Protein AF-A0A9P8P1T5-F1 (afdb_monomer_lite)

Secondary structure (DSSP, 8-state):
---HHHHHHHHHHHHHHHHTTSS-GGGG-S--HHHHHHHHHHHHHHHHHHT-THHHHHHHHHHHHHHHHHHHHHHHHHHHHHHHHHHHHHHHHHHHHHHHHHHHH---------------------------------------------------TT-TT--HHHHT-PPSS-TT-SSPPPHHHHHIIIII-BTTTTBPPHHHHHHH-TT---S-HHHHHHHHHHHHHHHHHHHHHTTS-SS-HHHHHHHHHHHHHHHTT--HHHHHHHHTS-STT---HHHHHHHHHHHHH-

Sequence (294 aa):
MDVGVGNQMEGQLNQVNQLLSTEPLEKFASEDNDTIQSACDLIVSKLTEKISGRNLVDPIIKQIDEAEDAQRDLEALVFRQIEASLCEKIEQLEKEVDSLVETASGVKRSSYSDEPGTKKSNQSSSIDPILSIGDALLPEQREVRVKQVGSGSMHLPGTENLPMHIVNFKLPRGPRSNKSLSVRELYKIWYIGSAENGQPSVRQIISSYPTWKSTETTYYNRLKRVAYLIESVANELSEWNDADPRLEAVALIEKYMQLHNISGVSALSDLCSNQKDAHGFQAVKEKILESRTR

pLDDT: mean 70.93, std 21.76, range [27.55, 96.5]

Organism: NCBI:txid1378263

Structure (mmCIF, N/CA/C/O backbone):
data_AF-A0A9P8P1T5-F1
#
_entry.id   AF-A0A9P8P1T5-F1
#
loop_
_atom_site.group_PDB
_atom_site.id
_atom_site.type_symbol
_atom_site.label_atom_id
_atom_site.label_alt_id
_atom_site.label_comp_id
_atom_site.label_asym_id
_atom_site.label_entity_id
_atom_site.label_seq_id
_atom_site.pdbx_PDB_ins_code
_atom_site.Cartn_x
_atom_site.Cartn_y
_atom_site.Cartn_z
_atom_site.occupancy
_atom_site.B_iso_or_equiv
_atom_site.auth_seq_id
_atom_site.auth_comp_id
_atom_site.auth_asym_id
_atom_site.auth_atom_id
_atom_site.pdbx_PDB_model_num
ATOM 1 N N . MET A 1 1 ? -20.999 18.498 -30.272 1.00 38.00 1 MET A N 1
ATOM 2 C CA . MET A 1 1 ? -22.460 18.277 -30.280 1.00 38.00 1 MET A CA 1
ATOM 3 C C . MET A 1 1 ? -22.899 18.402 -28.838 1.00 38.00 1 MET A C 1
ATOM 5 O O . MET A 1 1 ? -22.705 17.468 -28.081 1.00 38.00 1 MET A O 1
ATOM 9 N N . ASP A 1 2 ? -23.333 19.595 -28.445 1.00 44.16 2 ASP A N 1
ATOM 10 C CA . ASP A 1 2 ? -23.408 20.016 -27.041 1.00 44.16 2 ASP A CA 1
ATOM 11 C C . ASP A 1 2 ? -24.783 20.650 -26.771 1.00 44.16 2 ASP A C 1
ATOM 13 O O . ASP A 1 2 ? -24.922 21.847 -26.548 1.00 44.16 2 ASP A O 1
ATOM 17 N N . VAL A 1 3 ? -25.839 19.853 -26.975 1.00 41.06 3 VAL A N 1
ATOM 18 C CA . VAL A 1 3 ? -27.244 20.326 -26.942 1.00 41.06 3 VAL A CA 1
ATOM 19 C C . VAL A 1 3 ? -28.148 19.407 -26.099 1.00 41.06 3 VAL A C 1
ATOM 21 O O . VAL A 1 3 ? -29.346 19.638 -25.978 1.00 41.06 3 VAL A O 1
ATOM 24 N N . GLY A 1 4 ? -27.599 18.346 -25.495 1.00 41.59 4 GLY A N 1
ATOM 25 C CA . GLY A 1 4 ? -28.396 17.312 -24.820 1.00 41.59 4 GLY A CA 1
ATOM 26 C C . GLY A 1 4 ? -28.753 17.610 -23.361 1.00 41.59 4 GLY A C 1
ATOM 27 O O . GLY A 1 4 ? -29.810 17.194 -22.898 1.00 41.59 4 GLY A O 1
ATOM 28 N N . VAL A 1 5 ? -27.902 18.344 -22.638 1.00 45.97 5 VAL A N 1
ATOM 29 C CA . VAL A 1 5 ? -28.012 18.459 -21.169 1.00 45.97 5 VAL A CA 1
ATOM 30 C C . VAL A 1 5 ? -28.916 19.622 -20.736 1.00 45.97 5 VAL A C 1
ATOM 32 O O . VAL A 1 5 ? -29.658 19.497 -19.764 1.00 45.97 5 VAL A O 1
ATOM 35 N N . GLY A 1 6 ? -28.931 20.728 -21.492 1.00 41.47 6 GLY A N 1
ATOM 36 C CA . GLY A 1 6 ? -29.771 21.898 -21.191 1.00 41.47 6 GLY A CA 1
ATOM 37 C C . GLY A 1 6 ? -31.272 21.602 -21.283 1.00 41.47 6 GLY A C 1
ATOM 38 O O . GLY A 1 6 ? -32.022 21.903 -20.357 1.00 41.47 6 GLY A O 1
ATOM 39 N N . ASN A 1 7 ? -31.693 20.896 -22.338 1.00 48.88 7 ASN A N 1
ATOM 40 C CA . ASN A 1 7 ? -33.106 20.583 -22.583 1.00 48.88 7 ASN A CA 1
ATOM 41 C C . ASN A 1 7 ? -33.709 19.621 -21.542 1.00 48.88 7 ASN A C 1
ATOM 43 O O . ASN A 1 7 ? -34.919 19.628 -21.317 1.00 48.88 7 ASN A O 1
ATOM 47 N N . GLN A 1 8 ? -32.884 18.795 -20.889 1.00 49.34 8 GLN A N 1
ATOM 48 C CA . GLN A 1 8 ? -33.363 17.811 -19.918 1.00 49.34 8 GLN A CA 1
ATOM 49 C C . GLN A 1 8 ? -33.625 18.436 -18.537 1.00 49.34 8 GLN A C 1
ATOM 51 O O . GLN A 1 8 ? -34.608 18.077 -17.888 1.00 49.34 8 GLN A O 1
ATOM 56 N N . MET A 1 9 ? -32.822 19.423 -18.118 1.00 49.81 9 MET A N 1
ATOM 57 C CA . MET A 1 9 ? -33.086 20.193 -16.893 1.00 49.81 9 MET A CA 1
ATOM 58 C C . MET A 1 9 ? -34.264 21.164 -17.054 1.00 49.81 9 MET A C 1
ATOM 60 O O . MET A 1 9 ? -35.064 21.314 -16.131 1.00 49.81 9 MET A O 1
ATOM 64 N N . GLU A 1 10 ? -34.428 21.774 -18.230 1.00 51.16 10 GLU A N 1
ATOM 65 C CA . GLU A 1 10 ? -35.540 22.695 -18.510 1.00 51.16 10 GLU A CA 1
ATOM 66 C C . GLU A 1 10 ? -36.898 21.965 -18.554 1.00 51.16 10 GLU A C 1
ATOM 68 O O . GLU A 1 10 ? -37.907 22.462 -18.047 1.00 51.16 10 GLU A O 1
ATOM 73 N N . GLY A 1 11 ? -36.914 20.726 -19.063 1.00 55.75 11 GLY A N 1
ATOM 74 C CA . GLY A 1 11 ? -38.083 19.843 -19.010 1.00 55.75 11 GLY A CA 1
ATOM 75 C C . GLY A 1 11 ? -38.474 19.429 -17.585 1.00 55.75 11 GLY A C 1
ATOM 76 O O . GLY A 1 11 ? -39.662 19.364 -17.268 1.00 55.75 11 GLY A O 1
ATOM 77 N N . GLN A 1 12 ? -37.493 19.208 -16.703 1.00 52.47 12 GLN A N 1
ATOM 78 C CA . GLN A 1 12 ? -37.741 18.872 -15.296 1.00 52.47 12 GLN A CA 1
ATOM 79 C C . GLN A 1 12 ? -38.243 20.080 -14.488 1.00 52.47 12 GLN A C 1
ATOM 81 O O . GLN A 1 12 ? -39.171 19.932 -13.693 1.00 52.47 12 GLN A O 1
ATOM 86 N N . LEU A 1 13 ? -37.720 21.284 -14.744 1.00 52.84 13 LEU A N 1
ATOM 87 C CA . LEU A 1 13 ? -38.208 22.531 -14.137 1.00 52.84 13 LEU A CA 1
ATOM 88 C C . LEU A 1 13 ? -39.652 22.859 -14.550 1.00 52.84 13 LEU A C 1
ATOM 90 O O . LEU A 1 13 ? -40.466 23.241 -13.707 1.00 52.84 13 LEU A O 1
ATOM 94 N N . ASN A 1 14 ? -40.011 22.633 -15.817 1.00 53.50 14 ASN A N 1
ATOM 95 C CA . ASN A 1 14 ? -41.385 22.832 -16.289 1.00 53.50 14 ASN A CA 1
ATOM 96 C C . ASN A 1 14 ? -42.372 21.786 -15.742 1.00 53.50 14 ASN A C 1
ATOM 98 O O . ASN A 1 14 ? -43.523 22.126 -15.464 1.00 53.50 14 ASN A O 1
ATOM 102 N N . GLN A 1 15 ? -41.933 20.545 -15.503 1.00 52.66 15 GLN A N 1
ATOM 103 C CA . GLN A 1 15 ? -42.748 19.534 -14.813 1.00 52.66 15 GLN A CA 1
ATOM 104 C C . GLN A 1 15 ? -42.999 19.883 -13.340 1.00 52.66 15 GLN A C 1
ATOM 106 O O . GLN A 1 15 ? -44.092 19.635 -12.831 1.00 52.66 15 GLN A O 1
ATOM 111 N N . VAL A 1 16 ? -42.022 20.488 -12.657 1.00 51.25 16 VAL A N 1
ATOM 112 C CA . VAL A 1 16 ? -42.177 20.960 -11.271 1.00 51.25 16 VAL A CA 1
ATOM 113 C C . VAL A 1 16 ? -43.156 22.137 -11.195 1.00 51.25 16 VAL A C 1
ATOM 115 O O . VAL A 1 16 ? -44.036 22.133 -10.335 1.00 51.25 16 VAL A O 1
ATOM 118 N N . ASN A 1 17 ? -43.092 23.085 -12.136 1.00 49.00 17 ASN A N 1
ATOM 119 C CA . ASN A 1 17 ? -44.032 24.211 -12.195 1.00 49.00 17 ASN A CA 1
ATOM 120 C C . ASN A 1 17 ? -45.466 23.793 -12.568 1.00 49.00 17 ASN A C 1
ATOM 122 O O . ASN A 1 17 ? -46.417 24.357 -12.031 1.00 49.00 17 ASN A O 1
ATOM 126 N N . GLN A 1 18 ? -45.652 22.782 -13.426 1.00 54.28 18 GLN A N 1
ATOM 127 C CA . GLN A 1 18 ? -46.991 22.245 -13.713 1.00 54.28 18 GLN A CA 1
ATOM 128 C C . GLN A 1 18 ? -47.598 21.489 -12.521 1.00 54.28 18 GLN A C 1
ATOM 130 O O . GLN A 1 18 ? -48.802 21.580 -12.299 1.00 54.28 18 GLN A O 1
ATOM 135 N N . LEU A 1 19 ? -46.783 20.791 -11.721 1.00 46.41 19 LEU A N 1
ATOM 136 C CA . LEU A 1 19 ? -47.249 20.039 -10.546 1.00 46.41 19 LEU A CA 1
ATOM 137 C C . LEU A 1 19 ? -47.567 20.922 -9.332 1.00 46.41 19 LEU A C 1
ATOM 139 O O . LEU A 1 19 ? -48.369 20.523 -8.493 1.00 46.41 19 LEU A O 1
ATOM 143 N N . LEU A 1 20 ? -46.982 22.120 -9.246 1.00 51.66 20 LEU A N 1
ATOM 144 C CA . LEU A 1 20 ? -47.357 23.137 -8.254 1.00 51.66 20 LEU A CA 1
ATOM 145 C C . LEU A 1 20 ? -48.672 23.857 -8.600 1.00 51.66 20 LEU A C 1
ATOM 147 O O . LEU A 1 20 ? -49.200 24.593 -7.772 1.00 51.66 20 LEU A O 1
ATOM 151 N N . SER A 1 21 ? -49.206 23.645 -9.807 1.00 52.47 21 SER A N 1
ATOM 152 C CA . SER A 1 21 ? -50.376 24.361 -10.324 1.00 52.47 21 SER A CA 1
ATOM 153 C C . SER A 1 21 ? -51.664 23.527 -10.336 1.00 52.47 21 SER A C 1
ATOM 155 O O . SER A 1 21 ? -52.678 23.993 -10.858 1.00 52.47 21 SER A O 1
ATOM 157 N N . THR A 1 22 ? -51.669 22.313 -9.776 1.00 52.66 22 THR A N 1
ATOM 158 C CA . THR A 1 22 ? -52.858 21.444 -9.787 1.00 52.66 22 THR A CA 1
ATOM 159 C C . THR A 1 22 ? -53.200 20.900 -8.405 1.00 52.66 22 THR A C 1
ATOM 161 O O . THR A 1 22 ? -53.009 19.720 -8.139 1.00 52.66 22 THR A O 1
ATOM 164 N N . GLU A 1 23 ? -53.696 21.772 -7.531 1.00 50.41 23 GLU A N 1
ATOM 165 C CA . GLU A 1 23 ? -54.866 21.551 -6.665 1.00 50.41 23 GLU A CA 1
ATOM 166 C C . GLU A 1 23 ? -55.150 22.858 -5.901 1.00 50.41 23 GLU A C 1
ATOM 168 O O . GLU A 1 23 ? -54.210 23.554 -5.512 1.00 50.41 23 GLU A O 1
ATOM 173 N N . PRO A 1 24 ? -56.420 23.265 -5.728 1.00 47.12 24 PRO A N 1
ATOM 174 C CA . PRO A 1 24 ? -56.723 24.565 -5.153 1.00 47.12 24 PRO A CA 1
ATOM 175 C C . PRO A 1 24 ? -56.347 24.562 -3.668 1.00 47.12 24 PRO A C 1
ATOM 177 O O . PRO A 1 24 ? -56.973 23.885 -2.851 1.00 47.12 24 PRO A O 1
ATOM 180 N N . LEU A 1 25 ? -55.351 25.382 -3.320 1.00 47.16 25 LEU A N 1
ATOM 181 C CA . LEU A 1 25 ? -54.944 25.740 -1.952 1.00 47.16 25 LEU A CA 1
ATOM 182 C C . LEU A 1 25 ? -56.097 26.300 -1.086 1.00 47.16 25 LEU A C 1
ATOM 184 O O . LEU A 1 25 ? -55.919 26.531 0.105 1.00 47.16 25 LEU A O 1
ATOM 188 N N . GLU A 1 26 ? -57.296 26.468 -1.646 1.00 48.97 26 GLU A N 1
ATOM 189 C CA . GLU A 1 26 ? -58.505 26.930 -0.959 1.00 48.97 26 GLU A CA 1
ATOM 190 C C . GLU A 1 26 ? -59.099 25.910 0.029 1.00 48.97 26 GLU A C 1
ATOM 192 O O . GLU A 1 26 ? -59.903 26.288 0.878 1.00 48.97 26 GLU A O 1
ATOM 197 N N . LYS A 1 27 ? -58.702 24.627 -0.009 1.00 48.62 27 LYS A N 1
ATOM 198 C CA . LYS A 1 27 ? -59.193 23.621 0.959 1.00 48.62 27 LYS A CA 1
ATOM 199 C C . LYS A 1 27 ? -58.518 23.657 2.335 1.00 48.62 27 LYS A C 1
ATOM 201 O O . LYS A 1 27 ? -58.996 22.976 3.236 1.00 48.62 27 LYS A O 1
ATOM 206 N N . PHE A 1 28 ? -57.463 24.450 2.514 1.00 50.03 28 PHE A N 1
ATOM 207 C CA . PHE A 1 28 ? -56.749 24.578 3.793 1.00 50.03 28 PHE A CA 1
ATOM 208 C C . PHE A 1 28 ? -57.059 25.889 4.532 1.00 50.03 28 PHE A C 1
ATOM 210 O O . PHE A 1 28 ? -56.347 26.261 5.459 1.00 50.03 28 PHE A O 1
ATOM 217 N N . ALA A 1 29 ? -58.144 26.578 4.163 1.00 46.75 29 ALA A N 1
ATOM 218 C CA . ALA A 1 29 ? -58.642 27.776 4.844 1.00 46.75 29 ALA A CA 1
ATOM 219 C C . ALA A 1 29 ? -59.356 27.465 6.183 1.00 46.75 29 ALA A C 1
ATOM 221 O O . ALA A 1 29 ? -60.402 28.038 6.483 1.00 46.75 29 ALA A O 1
ATOM 222 N N . SER A 1 30 ? -58.813 26.549 6.986 1.00 54.09 30 SER A N 1
ATOM 223 C CA . SER A 1 30 ? -59.163 26.412 8.402 1.00 54.09 30 SER A CA 1
ATOM 224 C C . SER A 1 30 ? -57.937 26.743 9.242 1.00 54.09 30 SER A C 1
ATOM 226 O O . SER A 1 30 ? -56.879 26.152 9.042 1.00 54.09 30 SER A O 1
ATOM 228 N N . GLU A 1 31 ? -58.096 27.668 10.189 1.00 55.91 31 GLU A N 1
ATOM 229 C CA . GLU A 1 31 ? -57.064 28.204 11.094 1.00 55.91 31 GLU A CA 1
ATOM 230 C C . GLU A 1 31 ? -56.513 27.183 12.114 1.00 55.91 31 GLU A C 1
ATOM 232 O O . GLU A 1 31 ? -55.973 27.573 13.146 1.00 55.91 31 GLU A O 1
ATOM 237 N N . ASP A 1 32 ? -56.628 25.878 11.858 1.00 59.53 32 ASP A N 1
ATOM 238 C CA . ASP A 1 32 ? -56.020 24.862 12.712 1.00 59.53 32 ASP A CA 1
ATOM 239 C C . ASP A 1 32 ? -54.592 24.583 12.246 1.00 59.53 32 ASP A C 1
ATOM 241 O O . ASP A 1 32 ? -54.345 24.023 11.170 1.00 59.53 32 ASP A O 1
ATOM 245 N N . ASN A 1 33 ? -53.653 24.988 13.100 1.00 59.38 33 ASN A N 1
ATOM 246 C CA . ASN A 1 33 ? -52.205 24.911 12.908 1.00 59.38 33 ASN A CA 1
ATOM 247 C C . ASN A 1 33 ? -51.735 23.485 12.549 1.00 59.38 33 ASN A C 1
ATOM 249 O O . ASN A 1 33 ? -50.808 23.311 11.760 1.00 59.38 33 ASN A O 1
ATOM 253 N N . ASP A 1 34 ? -52.439 22.463 13.043 1.00 63.84 34 ASP A N 1
ATOM 254 C CA . ASP A 1 34 ? -52.145 21.049 12.785 1.00 63.84 34 ASP A CA 1
ATOM 255 C C . ASP A 1 34 ? -52.400 20.643 11.322 1.00 63.84 34 ASP A C 1
ATOM 257 O O . ASP A 1 34 ? -51.669 19.830 10.752 1.00 63.84 34 ASP A O 1
ATOM 261 N N . THR A 1 35 ? -53.394 21.250 10.669 1.00 65.00 35 THR A N 1
ATOM 262 C CA . THR A 1 35 ? -53.712 21.000 9.251 1.00 65.00 35 THR A CA 1
ATOM 263 C C . THR A 1 35 ? -52.655 21.596 8.326 1.00 65.00 35 THR A C 1
ATOM 265 O O . THR A 1 35 ? -52.278 20.984 7.326 1.00 65.00 35 THR A O 1
ATOM 268 N N . ILE A 1 36 ? -52.144 22.778 8.684 1.00 63.88 36 ILE A N 1
ATOM 269 C CA . ILE A 1 36 ? -51.071 23.462 7.954 1.00 63.88 36 ILE A CA 1
ATOM 270 C C . ILE A 1 36 ? -49.756 22.699 8.135 1.00 63.88 36 ILE A C 1
ATOM 272 O O . ILE A 1 36 ? -49.043 22.463 7.159 1.00 63.88 36 ILE A O 1
ATOM 276 N N . GLN A 1 37 ? -49.468 22.241 9.355 1.00 70.50 37 GLN A N 1
ATOM 277 C CA . GLN A 1 37 ? -48.288 21.430 9.644 1.00 70.50 37 GLN A CA 1
ATOM 278 C C . GLN A 1 37 ? -48.312 20.109 8.860 1.00 70.50 37 GLN A C 1
ATOM 280 O O . GLN A 1 37 ? -47.327 19.760 8.214 1.00 70.50 37 GLN A O 1
ATOM 285 N N . SER A 1 38 ? -49.461 19.427 8.813 1.00 72.81 38 SER A N 1
ATOM 286 C CA . SER A 1 38 ? -49.626 18.186 8.047 1.00 72.81 38 SER A CA 1
ATOM 287 C C . SER A 1 38 ? -49.452 18.389 6.534 1.00 72.81 38 SER A C 1
ATOM 289 O O . SER A 1 38 ? -48.828 17.562 5.863 1.00 72.81 38 SER A O 1
ATOM 291 N N . ALA A 1 39 ? -49.938 19.509 5.988 1.00 66.12 39 ALA A N 1
ATOM 292 C CA . ALA A 1 39 ? -49.729 19.861 4.584 1.00 66.12 39 ALA A CA 1
ATOM 293 C C . ALA A 1 39 ? -48.248 20.153 4.278 1.00 66.12 39 ALA A C 1
ATOM 295 O O . ALA A 1 39 ? -47.720 19.677 3.269 1.00 66.12 39 ALA A O 1
ATOM 296 N N . CYS A 1 40 ? -47.555 20.870 5.167 1.00 67.88 40 CYS A N 1
ATOM 297 C CA . CYS A 1 40 ? -46.118 21.120 5.064 1.00 67.88 40 CYS A CA 1
ATOM 298 C C . CYS A 1 40 ? -45.305 19.817 5.118 1.00 67.88 40 CYS A C 1
ATOM 300 O O . CYS A 1 40 ? -44.438 19.607 4.269 1.00 67.88 40 CYS A O 1
ATOM 302 N N . ASP A 1 41 ? -45.624 18.911 6.043 1.00 74.12 41 ASP A N 1
ATOM 303 C CA . ASP A 1 41 ? -44.935 17.625 6.185 1.00 74.12 41 ASP A CA 1
ATOM 304 C C . ASP A 1 41 ? -45.134 16.732 4.949 1.00 74.12 41 ASP A C 1
ATOM 306 O O . ASP A 1 41 ? -44.196 16.075 4.488 1.00 74.12 41 ASP A O 1
ATOM 310 N N . LEU A 1 42 ? -46.325 16.758 4.341 1.00 76.06 42 LEU A N 1
ATOM 311 C CA . LEU A 1 42 ? -46.612 16.033 3.102 1.00 76.06 42 LEU A CA 1
ATOM 312 C C . LEU A 1 42 ? -45.833 16.599 1.901 1.00 76.06 42 LEU A C 1
ATOM 314 O O . LEU A 1 42 ? -45.324 15.834 1.076 1.00 76.06 42 LEU A O 1
ATOM 318 N N . ILE A 1 43 ? -45.711 17.927 1.806 1.00 70.12 43 ILE A N 1
ATOM 319 C CA . ILE A 1 43 ? -44.923 18.600 0.762 1.00 70.12 43 ILE A CA 1
ATOM 320 C C . ILE A 1 43 ? -43.434 18.272 0.924 1.00 70.12 43 ILE A C 1
ATOM 322 O O . ILE A 1 43 ? -42.784 17.892 -0.052 1.00 70.12 43 ILE A O 1
ATOM 326 N N . VAL A 1 44 ? -42.903 18.347 2.148 1.00 72.19 44 VAL A N 1
ATOM 327 C CA . VAL A 1 44 ? -41.509 17.990 2.454 1.00 72.19 44 VAL A CA 1
ATOM 328 C C . VAL A 1 44 ? -41.252 16.514 2.159 1.00 72.19 44 VAL A C 1
ATOM 330 O O . VAL A 1 44 ? -40.249 16.191 1.522 1.00 72.19 44 VAL A O 1
ATOM 333 N N . SER A 1 45 ? -42.168 15.616 2.528 1.00 71.44 45 SER A N 1
ATOM 334 C CA . SER A 1 45 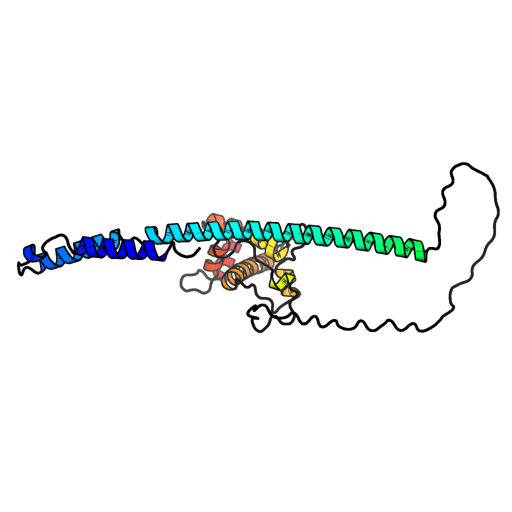? -42.051 14.180 2.252 1.00 71.44 45 SER A CA 1
ATOM 335 C C . SER A 1 45 ? -41.997 13.891 0.747 1.00 71.44 45 SER A C 1
ATOM 337 O O . SER A 1 45 ? -41.061 13.238 0.287 1.00 71.44 45 SER A O 1
ATOM 339 N N . LYS A 1 46 ? -42.906 14.474 -0.049 1.00 65.12 46 LYS A N 1
ATOM 340 C CA . LYS A 1 46 ? -42.911 14.312 -1.515 1.00 65.12 46 LYS A CA 1
ATOM 341 C C . LYS A 1 46 ? -41.699 14.941 -2.207 1.00 65.12 46 LYS A C 1
ATOM 343 O O . LYS A 1 46 ? -41.223 14.401 -3.208 1.00 65.12 46 LYS A O 1
ATOM 348 N N . LEU A 1 47 ? -41.189 16.064 -1.698 1.00 58.28 47 LEU A N 1
ATOM 349 C CA . LEU A 1 47 ? -39.943 16.670 -2.184 1.00 58.28 47 LEU A CA 1
ATOM 350 C C . LEU A 1 47 ? -38.734 15.788 -1.860 1.00 58.28 47 LEU A C 1
ATOM 352 O O . LEU A 1 47 ? -37.888 15.576 -2.723 1.00 58.28 47 LEU A O 1
ATOM 356 N N . THR A 1 48 ? -38.679 15.214 -0.660 1.00 61.31 48 THR A N 1
ATOM 357 C CA . THR A 1 48 ? -37.575 14.339 -0.229 1.00 61.31 48 THR A CA 1
ATOM 358 C C . THR A 1 48 ? -37.586 13.001 -0.978 1.00 61.31 48 THR A C 1
ATOM 360 O O . THR A 1 48 ? -36.532 12.470 -1.316 1.00 61.31 48 THR A O 1
ATOM 363 N N . GLU A 1 49 ? -38.768 12.477 -1.310 1.00 61.03 49 GLU A N 1
ATOM 364 C CA . GLU A 1 49 ? -38.933 11.233 -2.069 1.00 61.03 49 GLU A CA 1
ATOM 365 C C . GLU A 1 49 ? -38.525 11.392 -3.548 1.00 61.03 49 GLU A C 1
ATOM 367 O O . GLU A 1 49 ? -37.874 10.514 -4.119 1.00 61.03 49 GLU A O 1
ATOM 372 N N . LYS A 1 50 ? -38.830 12.545 -4.165 1.00 56.78 50 LYS A N 1
ATOM 373 C CA . LYS A 1 50 ? -38.412 12.861 -5.544 1.00 56.78 50 LYS A CA 1
ATOM 374 C C . LYS A 1 50 ? -36.954 13.313 -5.653 1.00 56.78 50 LYS A C 1
ATOM 376 O O . LYS A 1 50 ? -36.306 12.998 -6.648 1.00 56.78 50 LYS A O 1
ATOM 381 N N . ILE A 1 51 ? -36.420 13.990 -4.636 1.00 53.25 51 ILE A N 1
ATOM 382 C CA . ILE A 1 51 ? -35.005 14.388 -4.526 1.00 53.25 51 ILE A CA 1
ATOM 383 C C . ILE A 1 51 ? -34.247 13.317 -3.721 1.00 53.25 51 ILE A C 1
ATOM 385 O O . ILE A 1 51 ? -33.428 13.599 -2.849 1.00 53.25 51 ILE A O 1
ATOM 389 N N . SER A 1 52 ? -34.501 12.038 -4.003 1.00 52.12 52 SER A N 1
ATOM 390 C CA . SER A 1 52 ? -33.582 10.995 -3.563 1.00 52.12 52 SER A CA 1
ATOM 391 C C . SER A 1 52 ? -32.318 11.138 -4.404 1.00 52.12 52 SER A C 1
ATOM 393 O O . SER A 1 52 ? -32.313 10.792 -5.586 1.00 52.12 52 SER A O 1
ATOM 395 N N . GLY A 1 53 ? -31.250 11.682 -3.811 1.00 53.88 53 GLY A N 1
ATOM 396 C CA . GLY A 1 53 ? -29.976 11.962 -4.490 1.00 53.88 53 GLY A CA 1
ATOM 397 C C . GLY A 1 53 ? -29.398 10.775 -5.275 1.00 53.88 53 GLY A C 1
ATOM 398 O O . GLY A 1 53 ? -28.618 10.984 -6.196 1.00 53.88 53 GLY A O 1
ATOM 399 N N . ARG A 1 54 ? -29.845 9.543 -4.995 1.00 54.91 54 ARG A N 1
ATOM 400 C CA . ARG A 1 54 ? -29.529 8.340 -5.783 1.00 54.91 54 ARG A CA 1
ATOM 401 C C . ARG A 1 54 ? -29.937 8.450 -7.259 1.00 54.91 54 ARG A C 1
ATOM 403 O O . ARG A 1 54 ? -29.136 8.111 -8.119 1.00 54.91 54 ARG A O 1
ATOM 410 N N . ASN A 1 55 ? -31.103 9.020 -7.573 1.00 59.94 55 ASN A N 1
ATOM 411 C CA . ASN A 1 55 ? -31.609 9.076 -8.955 1.00 59.94 55 ASN A CA 1
ATOM 412 C C . ASN A 1 55 ? -30.815 10.026 -9.874 1.00 59.94 55 ASN A C 1
ATOM 414 O O . ASN A 1 55 ? -30.884 9.892 -11.094 1.00 59.94 55 ASN A O 1
ATOM 418 N N . LEU A 1 56 ? -30.072 10.982 -9.306 1.00 63.25 56 LEU A N 1
ATOM 419 C CA . LEU A 1 56 ? -29.213 11.910 -10.055 1.00 63.25 56 LEU A CA 1
ATOM 420 C C . LEU A 1 56 ? -27.740 11.485 -10.043 1.00 63.25 56 LEU A C 1
ATOM 422 O O . LEU A 1 56 ? -27.006 11.804 -10.973 1.00 63.25 56 LEU A O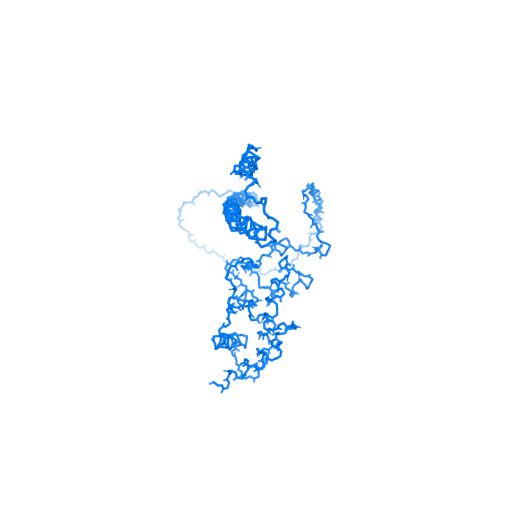 1
ATOM 426 N N . VAL A 1 57 ? -27.308 10.759 -9.011 1.00 69.75 57 VAL A N 1
ATOM 427 C CA . VAL A 1 57 ? -25.917 10.323 -8.850 1.00 69.75 57 VAL A CA 1
ATOM 428 C C . VAL A 1 57 ? -25.613 9.080 -9.690 1.00 69.75 57 VAL A C 1
ATOM 430 O O . VAL A 1 57 ? -24.552 9.030 -10.307 1.00 69.75 57 VAL A O 1
ATOM 433 N N . ASP A 1 58 ? -26.537 8.122 -9.798 1.00 75.88 58 ASP A N 1
ATOM 434 C CA . ASP A 1 58 ? -26.303 6.875 -10.545 1.00 75.88 58 ASP A CA 1
ATOM 435 C C . ASP A 1 58 ? -26.013 7.094 -12.051 1.00 75.88 58 ASP A C 1
ATOM 437 O O . ASP A 1 58 ? -25.076 6.482 -12.572 1.00 75.88 58 ASP A O 1
ATOM 441 N N . PRO A 1 59 ? -26.715 7.995 -12.774 1.00 79.38 59 PRO A N 1
ATOM 442 C CA . PRO A 1 59 ? -26.381 8.311 -14.165 1.00 79.38 59 PRO A CA 1
ATOM 443 C C . PRO A 1 59 ? -25.010 8.979 -14.320 1.00 79.38 59 PRO A C 1
ATOM 445 O O . PRO A 1 59 ? -24.316 8.729 -15.302 1.00 79.38 59 PRO A O 1
ATOM 448 N N . ILE A 1 60 ? -24.612 9.811 -13.351 1.00 73.06 60 ILE A N 1
ATOM 449 C CA . ILE A 1 60 ? -23.310 10.490 -13.354 1.00 73.06 60 ILE A CA 1
ATOM 450 C C . ILE A 1 60 ? -22.190 9.477 -13.104 1.00 73.06 60 ILE A C 1
ATOM 452 O O . ILE A 1 60 ? -21.184 9.507 -13.805 1.00 73.06 60 ILE A O 1
ATOM 456 N N . ILE A 1 61 ? -22.375 8.549 -12.159 1.00 76.62 61 ILE A N 1
ATOM 457 C CA . ILE A 1 61 ? -21.424 7.455 -11.910 1.00 76.62 61 ILE A CA 1
ATOM 458 C C . ILE A 1 61 ? -21.235 6.626 -13.179 1.00 76.62 61 ILE A C 1
ATOM 460 O O . ILE A 1 61 ? -20.104 6.391 -13.589 1.00 76.62 61 ILE A O 1
ATOM 464 N N . LYS A 1 62 ? -22.329 6.274 -13.860 1.00 84.00 62 LYS A N 1
ATOM 465 C CA . LYS A 1 62 ? -22.256 5.518 -15.112 1.00 84.00 62 LYS A CA 1
ATOM 466 C C . LYS A 1 62 ? -21.469 6.254 -16.206 1.00 84.00 62 LYS A C 1
ATOM 468 O O . LYS A 1 62 ? -20.667 5.637 -16.894 1.00 84.00 62 LYS A O 1
ATOM 473 N N . GLN A 1 63 ? -21.665 7.565 -16.355 1.00 83.06 63 GLN A N 1
ATOM 474 C CA . GLN A 1 63 ? -20.903 8.365 -17.324 1.00 83.06 63 GLN A CA 1
ATOM 475 C C . GLN A 1 63 ? -19.415 8.461 -16.968 1.00 83.06 63 GLN A C 1
ATOM 477 O O . GLN A 1 63 ? -18.574 8.518 -17.864 1.00 83.06 63 GLN A O 1
ATOM 482 N N . ILE A 1 64 ? -19.082 8.477 -15.675 1.00 81.50 64 ILE A N 1
ATOM 483 C CA . ILE A 1 64 ? -17.692 8.439 -15.211 1.00 81.50 64 ILE A CA 1
ATOM 484 C C . ILE A 1 64 ? -17.059 7.093 -15.570 1.00 81.50 64 ILE A C 1
ATOM 486 O O . ILE A 1 64 ? -15.974 7.089 -16.146 1.00 81.50 64 ILE A O 1
ATOM 490 N N . ASP A 1 65 ? -17.744 5.978 -15.309 1.00 87.50 65 ASP A N 1
ATOM 491 C CA . ASP A 1 65 ? -17.244 4.639 -15.645 1.00 87.50 65 ASP A CA 1
ATOM 492 C C . ASP A 1 65 ? -16.991 4.498 -17.160 1.00 87.50 65 ASP A C 1
ATOM 494 O O . ASP A 1 65 ? -15.924 4.048 -17.577 1.00 87.50 65 ASP A O 1
ATOM 498 N N . GLU A 1 66 ? -17.927 4.967 -17.996 1.00 88.31 66 GLU A N 1
ATOM 499 C CA . GLU A 1 66 ? -17.789 4.962 -19.461 1.00 88.31 66 GLU A CA 1
ATOM 500 C C . GLU A 1 66 ? -16.607 5.824 -19.943 1.00 88.31 66 GLU A C 1
ATOM 502 O O . GLU A 1 66 ? -15.870 5.430 -20.852 1.00 88.31 66 GLU A O 1
ATOM 507 N N . ALA A 1 67 ? -16.388 6.990 -19.327 1.00 83.44 67 ALA A N 1
ATOM 508 C CA . ALA A 1 67 ? -15.259 7.857 -19.654 1.00 83.44 67 ALA A CA 1
ATOM 509 C C . ALA A 1 67 ? -13.913 7.250 -19.222 1.00 83.44 67 ALA A C 1
ATOM 511 O O . ALA A 1 67 ? -12.921 7.373 -19.944 1.00 83.44 67 ALA A O 1
ATOM 512 N N . GLU A 1 68 ? -13.868 6.575 -18.072 1.00 86.94 68 GLU A N 1
ATOM 513 C CA . GLU A 1 68 ? -12.668 5.891 -17.585 1.00 86.94 68 GLU A CA 1
ATOM 514 C C . GLU A 1 68 ? -12.303 4.675 -18.447 1.00 86.94 68 GLU A C 1
ATOM 516 O O . GLU A 1 68 ? -11.118 4.434 -18.699 1.00 86.94 68 GLU A O 1
ATOM 521 N N . ASP A 1 69 ? -13.297 3.920 -18.921 1.00 89.12 69 ASP A N 1
ATOM 522 C CA . ASP A 1 69 ? -13.082 2.816 -19.859 1.00 89.12 69 ASP A CA 1
ATOM 523 C C . ASP A 1 69 ? -12.555 3.338 -21.208 1.00 89.12 69 ASP A C 1
ATOM 525 O O . ASP A 1 69 ? -11.530 2.856 -21.695 1.00 89.12 69 ASP A O 1
ATOM 529 N N . ALA A 1 70 ? -13.156 4.399 -21.758 1.00 87.19 70 ALA A N 1
ATOM 530 C CA . ALA A 1 70 ? -12.677 5.027 -22.992 1.00 87.19 70 ALA A CA 1
ATOM 531 C C . ALA A 1 70 ? -11.251 5.592 -22.856 1.00 87.19 70 ALA A C 1
ATOM 533 O O . ALA A 1 70 ? -10.447 5.509 -23.790 1.00 87.19 70 ALA A O 1
ATOM 534 N N . GLN A 1 71 ? -10.907 6.142 -21.687 1.00 87.44 71 GLN A N 1
ATOM 535 C CA . GLN A 1 71 ? -9.549 6.597 -21.407 1.00 87.44 71 GLN A CA 1
ATOM 536 C C . GLN A 1 71 ? -8.558 5.425 -21.390 1.00 87.44 71 GLN A C 1
ATOM 538 O O . GLN A 1 71 ? -7.479 5.543 -21.971 1.00 87.44 71 GLN A O 1
ATOM 543 N N . ARG A 1 72 ? -8.912 4.290 -20.772 1.00 89.88 72 ARG A N 1
ATOM 544 C CA . ARG A 1 72 ? -8.060 3.088 -20.766 1.00 89.88 72 ARG A CA 1
ATOM 545 C C . ARG A 1 72 ? -7.820 2.546 -22.174 1.00 89.88 72 ARG A C 1
ATOM 547 O O . ARG A 1 72 ? -6.686 2.189 -22.497 1.00 89.88 72 ARG A O 1
ATOM 554 N N . ASP A 1 73 ? -8.845 2.540 -23.020 1.00 90.00 73 ASP A N 1
ATOM 555 C CA . ASP A 1 73 ? -8.715 2.115 -24.416 1.00 90.00 73 ASP A CA 1
ATOM 556 C C . ASP A 1 73 ? -7.797 3.048 -25.218 1.00 90.00 73 ASP A C 1
ATOM 558 O O . ASP A 1 73 ? -6.946 2.586 -25.985 1.00 90.00 73 ASP A O 1
ATOM 562 N N . LEU A 1 74 ? -7.913 4.363 -25.001 1.00 90.56 74 LEU A N 1
ATOM 563 C CA . LEU A 1 74 ? -7.042 5.348 -25.639 1.00 90.56 74 LEU A CA 1
ATOM 564 C C . LEU A 1 74 ? -5.589 5.208 -25.173 1.00 90.56 74 LEU A C 1
ATOM 566 O O . LEU A 1 74 ? -4.678 5.230 -26.000 1.00 90.56 74 LEU A O 1
ATOM 570 N N . GLU A 1 75 ? -5.362 5.029 -23.870 1.00 86.94 75 GLU A N 1
ATOM 571 C CA . GLU A 1 75 ? -4.029 4.785 -23.313 1.00 86.94 75 GLU A CA 1
ATOM 572 C C . GLU A 1 75 ? -3.404 3.531 -23.942 1.00 86.94 75 GLU A C 1
ATOM 574 O O . GLU A 1 75 ? -2.274 3.586 -24.427 1.00 86.94 75 GLU A O 1
ATOM 579 N N . ALA A 1 76 ? -4.151 2.424 -24.028 1.00 90.00 76 ALA A N 1
ATOM 580 C CA . ALA A 1 76 ? -3.676 1.192 -24.654 1.00 90.00 76 ALA A CA 1
ATOM 581 C C . ALA A 1 76 ? -3.320 1.379 -26.140 1.00 90.00 76 ALA A C 1
ATOM 583 O O . ALA A 1 76 ? -2.324 0.823 -26.611 1.00 90.00 76 ALA A O 1
ATOM 584 N N . LEU A 1 77 ? -4.104 2.166 -26.881 1.00 92.88 77 LEU A N 1
ATOM 585 C CA . LEU A 1 77 ? -3.833 2.471 -28.286 1.00 92.88 77 LEU A CA 1
ATOM 586 C C . LEU A 1 77 ? -2.555 3.301 -28.441 1.00 92.88 77 LEU A C 1
ATOM 588 O O . LEU A 1 77 ? -1.699 2.964 -29.261 1.00 92.88 77 LEU A O 1
ATOM 592 N N . VAL A 1 78 ? -2.394 4.342 -27.621 1.00 91.50 78 VAL A N 1
ATOM 593 C CA . VAL A 1 78 ? -1.198 5.193 -27.623 1.00 91.50 78 VAL A CA 1
ATOM 594 C C . VAL A 1 78 ? 0.046 4.380 -27.272 1.00 91.50 78 VAL A C 1
ATOM 596 O O . VAL A 1 78 ? 1.059 4.507 -27.960 1.00 91.50 78 VAL A O 1
ATOM 599 N N . PHE A 1 79 ? -0.025 3.500 -26.268 1.00 93.31 79 PHE A N 1
ATOM 600 C CA . PHE A 1 79 ? 1.097 2.629 -25.916 1.00 93.31 79 PHE A CA 1
ATOM 601 C C . PHE A 1 79 ? 1.515 1.727 -27.079 1.00 93.31 79 PHE A C 1
ATOM 603 O O . PHE A 1 79 ? 2.698 1.703 -27.410 1.00 93.31 79 PHE A O 1
ATOM 610 N N . ARG A 1 80 ? 0.566 1.068 -27.760 1.00 91.19 80 ARG A N 1
ATOM 611 C CA . ARG A 1 80 ? 0.884 0.239 -28.940 1.00 91.19 80 ARG A CA 1
ATOM 612 C C . ARG A 1 80 ? 1.518 1.047 -30.066 1.00 91.19 80 ARG A C 1
ATOM 614 O O . ARG A 1 80 ? 2.418 0.560 -30.741 1.00 91.19 80 ARG A O 1
ATOM 621 N N . GLN A 1 81 ? 1.052 2.274 -30.290 1.00 93.38 81 GLN A N 1
ATOM 622 C CA . GLN A 1 81 ? 1.591 3.121 -31.352 1.00 93.38 81 GLN A CA 1
ATOM 623 C C . GLN A 1 81 ? 3.009 3.611 -31.035 1.00 93.38 81 GLN A C 1
ATOM 625 O O . GLN A 1 81 ? 3.858 3.656 -31.927 1.00 93.38 81 GLN A O 1
ATOM 630 N N . ILE A 1 82 ? 3.281 3.941 -29.770 1.00 90.00 82 ILE A N 1
ATOM 631 C CA . ILE A 1 82 ? 4.631 4.272 -29.304 1.00 90.00 82 ILE A CA 1
ATOM 632 C C . ILE A 1 82 ? 5.547 3.055 -29.444 1.00 90.00 82 ILE A C 1
ATOM 634 O O . ILE A 1 82 ? 6.641 3.189 -29.983 1.00 90.00 82 ILE A O 1
ATOM 638 N N . GLU A 1 83 ? 5.099 1.879 -29.005 1.00 92.50 83 GLU A N 1
ATOM 639 C CA . GLU A 1 83 ? 5.860 0.632 -29.097 1.00 92.50 83 GLU A CA 1
ATOM 640 C C . GLU A 1 83 ? 6.222 0.304 -30.551 1.00 92.50 83 GLU A C 1
ATOM 642 O O . GLU A 1 83 ? 7.399 0.142 -30.861 1.00 92.50 83 GLU A O 1
ATOM 647 N N . ALA A 1 84 ? 5.247 0.337 -31.465 1.00 90.94 84 ALA A N 1
ATOM 648 C CA . ALA A 1 84 ? 5.489 0.111 -32.888 1.00 90.94 84 ALA A CA 1
ATOM 649 C C . ALA A 1 84 ? 6.497 1.113 -33.480 1.00 90.94 84 ALA A C 1
ATOM 651 O O . ALA A 1 84 ? 7.406 0.719 -34.209 1.00 90.94 84 ALA A O 1
ATOM 652 N N . SER A 1 85 ? 6.381 2.400 -33.131 1.00 93.81 85 SER A N 1
ATOM 653 C CA . SER A 1 85 ? 7.308 3.434 -33.608 1.00 93.81 85 SER A CA 1
ATOM 654 C C . SER A 1 85 ? 8.728 3.256 -33.060 1.00 93.81 85 SER A C 1
ATOM 656 O O . SER A 1 85 ? 9.701 3.537 -33.763 1.00 93.81 85 SER A O 1
ATOM 658 N N . LEU A 1 86 ? 8.866 2.801 -31.813 1.00 91.75 86 LEU A N 1
ATOM 659 C CA . LEU A 1 86 ? 10.165 2.510 -31.214 1.00 91.75 86 LEU A CA 1
ATOM 660 C C . LEU A 1 86 ? 10.801 1.269 -31.842 1.00 91.75 86 LEU A C 1
ATOM 662 O O . LEU A 1 86 ? 11.981 1.327 -32.176 1.00 91.75 86 LEU A O 1
ATOM 666 N N . CYS A 1 87 ? 10.034 0.198 -32.064 1.00 92.25 87 CYS A N 1
ATOM 667 C CA . CYS A 1 87 ? 10.511 -0.993 -32.769 1.00 92.25 87 CYS A CA 1
ATOM 668 C C . CYS A 1 87 ? 11.023 -0.647 -34.173 1.00 92.25 87 CYS A C 1
ATOM 670 O O . CYS A 1 87 ? 12.136 -1.025 -34.522 1.00 92.25 87 CYS A O 1
ATOM 672 N N . GLU A 1 88 ? 10.273 0.150 -34.941 1.00 93.50 88 GLU A N 1
ATOM 673 C CA . GLU A 1 88 ? 10.697 0.580 -36.279 1.00 93.50 88 GLU A CA 1
ATOM 674 C C . GLU A 1 88 ? 12.010 1.381 -36.240 1.00 93.50 88 GLU A C 1
ATOM 676 O O . GLU A 1 88 ? 12.902 1.173 -37.064 1.00 93.50 88 GLU A O 1
ATOM 681 N N . LYS A 1 89 ? 12.170 2.277 -35.258 1.00 92.44 89 LYS A N 1
ATOM 682 C CA . LYS A 1 89 ? 13.415 3.039 -35.075 1.00 92.44 89 LYS A CA 1
ATOM 683 C C . LYS A 1 89 ? 14.594 2.165 -34.678 1.00 92.44 89 LYS A C 1
ATOM 685 O O . LYS A 1 89 ? 15.701 2.424 -35.139 1.00 92.44 89 LYS A O 1
ATOM 690 N N . ILE A 1 90 ? 14.373 1.168 -33.825 1.00 92.56 90 ILE A N 1
ATOM 691 C CA . ILE A 1 90 ? 15.413 0.211 -33.440 1.00 92.56 90 ILE A CA 1
ATOM 692 C C . ILE A 1 90 ? 15.869 -0.561 -34.678 1.00 92.56 90 ILE A C 1
ATOM 694 O O . ILE A 1 90 ? 17.061 -0.568 -34.958 1.00 92.56 90 ILE A O 1
ATOM 698 N N . GLU A 1 91 ? 14.945 -1.084 -35.487 1.00 92.25 91 GLU A N 1
ATOM 699 C CA . GLU A 1 91 ? 15.294 -1.790 -36.729 1.00 92.25 91 GLU A CA 1
ATOM 700 C C . GLU A 1 91 ? 16.045 -0.901 -37.735 1.00 92.25 91 GLU A C 1
ATOM 702 O O . GLU A 1 91 ? 16.935 -1.366 -38.449 1.00 92.25 91 GLU A O 1
ATOM 707 N N . GLN A 1 92 ? 15.687 0.384 -37.834 1.00 92.06 92 GLN A N 1
ATOM 708 C CA . GLN A 1 92 ? 16.406 1.337 -38.685 1.00 92.06 92 GLN A CA 1
ATOM 709 C C . GLN A 1 92 ? 17.833 1.577 -38.184 1.00 92.06 92 GLN A C 1
ATOM 711 O O . GLN A 1 92 ? 18.767 1.554 -38.984 1.00 92.06 92 GLN A O 1
ATOM 716 N N . LEU A 1 93 ? 18.003 1.767 -36.873 1.00 90.06 93 LEU A N 1
ATOM 717 C CA . LEU A 1 93 ? 19.314 1.962 -36.258 1.00 90.06 93 LEU A CA 1
ATOM 718 C C . LEU A 1 93 ? 20.185 0.708 -36.363 1.00 90.06 93 LEU A C 1
ATOM 720 O O . LEU A 1 93 ? 21.371 0.831 -36.642 1.00 90.06 93 LEU A O 1
ATOM 724 N N . GLU A 1 94 ? 19.618 -0.488 -36.200 1.00 90.12 94 GLU A N 1
ATOM 725 C CA . GLU A 1 94 ? 20.336 -1.753 -36.398 1.00 90.12 94 GLU A CA 1
ATOM 726 C C . GLU A 1 94 ? 20.860 -1.871 -37.834 1.00 90.12 94 GLU A C 1
ATOM 728 O O . GLU A 1 94 ? 22.043 -2.137 -38.033 1.00 90.12 94 GLU A O 1
ATOM 733 N N . LYS A 1 95 ? 20.033 -1.557 -38.841 1.00 89.12 95 LYS A N 1
ATOM 734 C CA . LYS A 1 95 ? 20.461 -1.543 -40.252 1.00 89.12 95 LYS A CA 1
ATOM 735 C C . LYS A 1 95 ? 21.543 -0.502 -40.535 1.00 89.12 95 LYS A C 1
ATOM 737 O O . LYS A 1 95 ? 22.444 -0.755 -41.334 1.00 89.12 95 LYS A O 1
ATOM 742 N N . GLU A 1 96 ? 21.452 0.675 -39.922 1.00 88.94 96 GLU A N 1
ATOM 743 C CA . GLU A 1 96 ? 22.458 1.727 -40.077 1.00 88.94 96 GLU A CA 1
ATOM 744 C C . GLU A 1 96 ? 23.787 1.319 -39.432 1.00 88.94 96 GLU A C 1
ATOM 746 O O . GLU A 1 96 ? 24.840 1.476 -40.049 1.00 88.94 96 GLU A O 1
ATOM 751 N N . VAL A 1 97 ? 23.741 0.722 -38.238 1.00 87.44 97 VAL A N 1
ATOM 752 C CA . VAL A 1 97 ? 24.916 0.163 -37.561 1.00 87.44 97 VAL A CA 1
ATOM 753 C C . VAL A 1 97 ? 25.534 -0.957 -38.393 1.00 87.44 97 VAL A C 1
ATOM 755 O O . VAL A 1 97 ? 26.741 -0.921 -38.615 1.00 87.44 97 VAL A O 1
ATOM 758 N N . ASP A 1 98 ? 24.744 -1.890 -38.923 1.00 83.62 98 ASP A N 1
ATOM 759 C CA . ASP A 1 98 ? 25.241 -2.967 -39.785 1.00 83.62 98 ASP A CA 1
ATOM 760 C C . ASP A 1 98 ? 25.898 -2.415 -41.058 1.00 83.62 98 ASP A C 1
ATOM 762 O O . ASP A 1 98 ? 27.008 -2.813 -41.411 1.00 83.62 98 ASP A O 1
ATOM 766 N N . SER A 1 99 ? 25.281 -1.424 -41.708 1.00 83.31 99 SER A N 1
ATOM 767 C CA . SER A 1 99 ? 25.856 -0.754 -42.880 1.00 83.31 99 SER A CA 1
ATOM 768 C C . SER A 1 99 ? 27.155 -0.015 -42.548 1.00 83.31 99 SER A C 1
ATOM 770 O O . SER A 1 99 ? 28.089 -0.014 -43.358 1.00 83.31 99 SER A O 1
ATOM 772 N N . LEU A 1 100 ? 27.229 0.639 -41.385 1.00 81.00 100 LEU A N 1
ATOM 773 C CA . LEU A 1 100 ? 28.434 1.316 -40.901 1.00 81.00 100 LEU A CA 1
ATOM 774 C C . LEU A 1 100 ? 29.534 0.311 -40.561 1.00 81.00 100 LEU A C 1
ATOM 776 O O . LEU A 1 100 ? 30.697 0.554 -40.871 1.00 81.00 100 LEU A O 1
ATOM 780 N N . VAL A 1 101 ? 29.181 -0.838 -39.987 1.00 79.62 101 VAL A N 1
ATOM 781 C CA . VAL A 1 101 ? 30.108 -1.943 -39.735 1.00 79.62 101 VAL A CA 1
ATOM 782 C C . VAL A 1 101 ? 30.617 -2.514 -41.055 1.00 79.62 101 VAL A C 1
ATOM 784 O O . VAL A 1 101 ? 31.822 -2.707 -41.189 1.00 79.62 101 VAL A O 1
ATOM 787 N N . GLU A 1 102 ? 29.773 -2.718 -42.067 1.00 74.62 102 GLU A N 1
ATOM 788 C CA . GLU A 1 102 ? 30.204 -3.186 -43.392 1.00 74.62 102 GLU A CA 1
ATOM 789 C C . GLU A 1 102 ? 31.143 -2.192 -44.091 1.00 74.62 102 GLU A C 1
ATOM 791 O O . GLU A 1 102 ? 32.172 -2.589 -44.649 1.00 74.62 102 GLU A O 1
ATOM 796 N N . THR A 1 103 ? 30.840 -0.893 -44.018 1.00 75.44 103 THR A N 1
ATOM 797 C CA . THR A 1 103 ? 31.701 0.156 -44.591 1.00 75.44 103 THR A CA 1
ATOM 798 C C . THR A 1 103 ? 33.001 0.345 -43.810 1.00 75.44 103 THR A C 1
ATOM 800 O O . THR A 1 103 ? 34.048 0.518 -44.434 1.00 75.44 103 THR A O 1
ATOM 803 N N . ALA A 1 104 ? 32.977 0.249 -42.478 1.00 67.19 104 ALA A N 1
ATOM 804 C CA . ALA A 1 104 ? 34.168 0.327 -41.630 1.00 67.19 104 ALA A CA 1
ATOM 805 C C . ALA A 1 104 ? 35.052 -0.929 -41.727 1.00 67.19 104 ALA A C 1
ATOM 807 O O . ALA A 1 104 ? 36.271 -0.837 -41.596 1.00 67.19 104 ALA A O 1
ATOM 808 N N . SER A 1 105 ? 34.461 -2.099 -41.991 1.00 58.50 105 SER A N 1
ATOM 809 C CA . SER A 1 105 ? 35.194 -3.364 -42.116 1.00 58.50 105 SER A CA 1
ATOM 810 C C . SER A 1 105 ? 35.914 -3.504 -43.456 1.00 58.50 105 SER A C 1
ATOM 812 O O . SER A 1 105 ? 36.807 -4.336 -43.573 1.00 58.50 105 SER A O 1
ATOM 814 N N . GLY A 1 106 ? 35.527 -2.752 -44.495 1.00 53.44 106 GLY A N 1
ATOM 815 C CA . GLY A 1 106 ? 36.125 -2.863 -45.831 1.00 53.44 106 GLY A CA 1
ATOM 816 C C . GLY A 1 106 ? 36.023 -4.262 -46.465 1.00 53.44 106 GLY A C 1
ATOM 817 O O . GLY A 1 106 ? 36.673 -4.533 -47.476 1.00 53.44 106 GLY A O 1
ATOM 818 N N . VAL A 1 107 ? 35.214 -5.166 -45.905 1.00 46.66 107 VAL A N 1
ATOM 819 C CA . VAL A 1 107 ? 35.069 -6.541 -46.387 1.00 46.66 107 VAL A CA 1
ATOM 820 C C . VAL A 1 107 ? 33.832 -6.612 -47.270 1.00 46.66 107 VAL A C 1
ATOM 822 O O . VAL A 1 107 ? 32.716 -6.819 -46.803 1.00 46.66 107 VAL A O 1
ATOM 825 N N . LYS A 1 108 ? 34.042 -6.522 -48.588 1.00 43.81 108 LYS A N 1
ATOM 826 C CA . LYS A 1 108 ? 33.125 -7.157 -49.539 1.00 43.81 108 LYS A CA 1
ATOM 827 C C . LYS 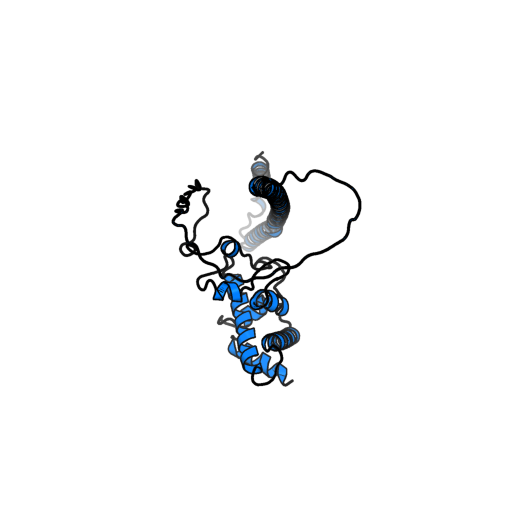A 1 108 ? 33.099 -8.646 -49.203 1.00 43.81 108 LYS A C 1
ATOM 829 O O . LYS A 1 108 ? 34.051 -9.361 -49.518 1.00 43.81 108 LYS A O 1
ATOM 834 N N . ARG A 1 109 ? 32.034 -9.126 -48.562 1.00 45.56 109 ARG A N 1
ATOM 835 C CA . ARG A 1 109 ? 31.816 -10.561 -48.358 1.00 45.56 109 ARG A CA 1
ATOM 836 C C . ARG A 1 109 ? 31.418 -11.168 -49.711 1.00 45.56 109 ARG A C 1
ATOM 838 O O . ARG A 1 109 ? 30.246 -11.281 -50.042 1.00 45.56 109 ARG A O 1
ATOM 845 N N . SER A 1 110 ? 32.425 -11.469 -50.533 1.00 39.09 110 SER A N 1
ATOM 846 C CA . SER A 1 110 ? 32.270 -12.225 -51.775 1.00 39.09 110 SER A CA 1
ATOM 847 C C . SER A 1 110 ? 32.118 -13.705 -51.444 1.00 39.09 110 SER A C 1
ATOM 849 O O . SER A 1 110 ? 32.977 -14.303 -50.801 1.00 39.09 110 SER A O 1
ATOM 851 N N . SER A 1 111 ? 31.022 -14.270 -51.924 1.00 45.16 111 SER A N 1
ATOM 852 C CA . SER A 1 111 ? 30.681 -15.688 -52.010 1.00 45.16 111 SER A CA 1
ATOM 853 C C . SER A 1 111 ? 31.816 -16.543 -52.591 1.00 45.16 111 SER A C 1
ATOM 855 O O . SER A 1 111 ? 32.338 -16.151 -53.625 1.00 45.16 111 SER A O 1
ATOM 857 N N . TYR A 1 112 ? 32.132 -17.691 -51.971 1.00 35.19 112 TYR A N 1
ATOM 858 C CA . TYR A 1 112 ? 32.696 -18.956 -52.522 1.00 35.19 112 TYR A CA 1
ATOM 859 C C . TYR A 1 112 ? 32.653 -19.967 -51.345 1.00 35.19 112 TYR A C 1
ATOM 861 O O . TYR A 1 112 ? 33.203 -19.669 -50.292 1.00 35.19 112 TYR A O 1
ATOM 869 N N . SER A 1 113 ? 31.816 -21.012 -51.287 1.00 37.25 113 SER A N 1
ATOM 870 C CA . SER A 1 113 ? 31.739 -22.247 -52.099 1.00 37.25 113 SER A CA 1
ATOM 871 C C . SER A 1 113 ? 33.054 -23.053 -52.143 1.00 37.25 113 SER A C 1
ATOM 873 O O . SER A 1 113 ? 33.974 -22.673 -52.855 1.00 37.25 113 SER A O 1
ATOM 875 N N . ASP A 1 114 ? 33.049 -24.150 -51.371 1.00 34.34 114 ASP A N 1
ATOM 876 C CA . ASP A 1 114 ? 33.761 -25.444 -51.451 1.00 34.34 114 ASP A CA 1
ATOM 877 C C . ASP A 1 114 ? 35.302 -25.618 -51.330 1.00 34.34 114 ASP A C 1
ATOM 879 O O . ASP A 1 114 ? 36.091 -25.227 -52.183 1.00 34.34 114 ASP A O 1
ATOM 883 N N . GLU A 1 115 ? 35.635 -26.416 -50.296 1.00 35.88 115 GLU A N 1
ATOM 884 C CA . GLU A 1 115 ? 36.573 -27.564 -50.234 1.00 35.88 115 GLU A CA 1
ATOM 885 C C . GLU A 1 115 ? 38.107 -27.415 -49.990 1.00 35.88 115 GLU A C 1
ATOM 887 O O . GLU A 1 115 ? 38.696 -26.352 -50.177 1.00 35.88 115 GLU A O 1
ATOM 892 N N . PRO A 1 116 ? 38.754 -28.471 -49.414 1.00 50.53 116 PRO A N 1
ATOM 893 C CA . PRO A 1 116 ? 39.784 -28.339 -48.378 1.00 50.53 116 PRO A CA 1
ATOM 894 C C . PRO A 1 116 ? 41.227 -28.586 -48.858 1.00 50.53 116 PRO A C 1
ATOM 896 O O . PRO A 1 116 ? 41.488 -29.362 -49.774 1.00 50.53 116 PRO A O 1
ATOM 899 N N . GLY A 1 117 ? 42.205 -27.995 -48.160 1.00 30.02 117 GLY A N 1
ATOM 900 C CA . GLY A 1 117 ? 43.627 -28.136 -48.491 1.00 30.02 117 GLY A CA 1
ATOM 901 C C . GLY A 1 117 ? 44.564 -27.911 -47.302 1.00 30.02 117 GLY A C 1
ATOM 902 O O . GLY A 1 117 ? 44.581 -26.868 -46.666 1.00 30.02 117 GLY A O 1
ATOM 903 N N . THR A 1 118 ? 45.348 -28.939 -47.009 1.00 30.22 118 THR A N 1
ATOM 904 C CA . THR A 1 118 ? 46.289 -29.128 -45.897 1.00 30.22 118 THR A CA 1
ATOM 905 C C . THR A 1 118 ? 47.559 -28.248 -45.865 1.00 30.22 118 THR A C 1
ATOM 907 O O . THR A 1 118 ? 48.145 -27.987 -46.908 1.00 30.22 118 THR A O 1
ATOM 910 N N . LYS A 1 119 ? 48.090 -28.089 -44.628 1.00 33.47 119 LYS A N 1
ATOM 911 C CA . LYS A 1 119 ? 49.512 -28.046 -44.159 1.00 33.47 119 LYS A CA 1
ATOM 912 C C . LYS A 1 119 ? 50.236 -26.697 -43.903 1.00 33.47 119 LYS A C 1
ATOM 914 O O . LYS A 1 119 ? 50.675 -26.027 -44.821 1.00 33.47 119 LYS A O 1
ATOM 919 N N . LYS A 1 120 ? 50.551 -26.527 -42.600 1.00 33.75 120 LYS A N 1
ATOM 920 C CA . LYS A 1 120 ? 51.829 -26.148 -41.927 1.00 33.75 120 LYS A CA 1
ATOM 921 C C . LYS A 1 120 ? 52.528 -24.817 -42.277 1.00 33.75 120 LYS A C 1
ATOM 923 O O . LYS A 1 120 ? 53.069 -24.691 -43.363 1.00 33.75 120 LYS A O 1
ATOM 928 N N . SER A 1 121 ? 52.814 -23.994 -41.255 1.00 28.00 121 SER A N 1
ATOM 929 C CA . SER A 1 121 ? 54.144 -23.918 -40.595 1.00 28.00 121 SER A CA 1
ATOM 930 C C . SER A 1 121 ? 54.258 -22.742 -39.599 1.00 28.00 121 SER A C 1
ATOM 932 O O . SER A 1 121 ? 53.688 -21.680 -39.799 1.00 28.00 121 SER A O 1
ATOM 934 N N . ASN A 1 122 ? 55.028 -22.999 -38.538 1.00 30.98 122 ASN A N 1
ATOM 935 C CA . ASN A 1 122 ? 55.422 -22.205 -37.364 1.00 30.98 122 ASN A CA 1
ATOM 936 C C . ASN A 1 122 ? 56.013 -20.799 -37.611 1.00 30.98 122 ASN A C 1
ATOM 938 O O . ASN A 1 122 ? 56.762 -20.640 -38.570 1.00 30.98 122 ASN A O 1
ATOM 942 N N . GLN A 1 123 ? 55.839 -19.887 -36.634 1.00 30.38 123 GLN A N 1
ATOM 943 C CA . GLN A 1 123 ? 56.883 -19.178 -35.830 1.00 30.38 123 GLN A CA 1
ATOM 944 C C . GLN A 1 123 ? 56.238 -18.014 -35.024 1.00 30.38 123 GLN A C 1
ATOM 946 O O . GLN A 1 123 ? 55.529 -17.201 -35.601 1.00 30.38 123 GLN A O 1
ATOM 951 N N . SER A 1 124 ? 56.220 -18.050 -33.676 1.00 28.73 124 SER A N 1
ATOM 952 C CA . SER A 1 124 ? 56.999 -17.195 -32.726 1.00 28.73 124 SER A CA 1
ATOM 953 C C . SER A 1 124 ? 57.220 -15.743 -33.200 1.00 28.73 124 SER A C 1
ATOM 955 O O . SER A 1 124 ? 57.759 -15.571 -34.281 1.00 28.73 124 SER A O 1
ATOM 957 N N . SER A 1 125 ? 56.920 -14.655 -32.478 1.00 27.55 125 SER A N 1
ATOM 958 C CA . SER A 1 125 ? 57.204 -14.339 -31.068 1.00 27.55 125 SER A CA 1
ATOM 959 C C . SER A 1 125 ? 56.563 -12.996 -30.643 1.00 27.55 125 SER A C 1
ATOM 961 O O . SER A 1 125 ? 56.303 -12.143 -31.484 1.00 27.55 125 SER A O 1
ATOM 963 N N . SER A 1 126 ? 56.392 -12.836 -29.324 1.00 31.08 126 SER A N 1
ATOM 964 C CA . SER A 1 126 ? 56.265 -11.605 -28.511 1.00 31.08 126 SER A CA 1
ATOM 965 C C . SER A 1 126 ? 56.766 -10.285 -29.132 1.00 31.08 126 SER A C 1
ATOM 967 O O . SER A 1 126 ? 57.891 -10.268 -29.625 1.00 31.08 126 SER A O 1
ATOM 969 N N . ILE A 1 127 ? 55.966 -9.208 -28.999 1.00 32.44 127 ILE A N 1
ATOM 970 C CA . ILE A 1 127 ? 56.347 -7.827 -28.615 1.00 32.44 127 ILE A CA 1
ATOM 971 C C . ILE A 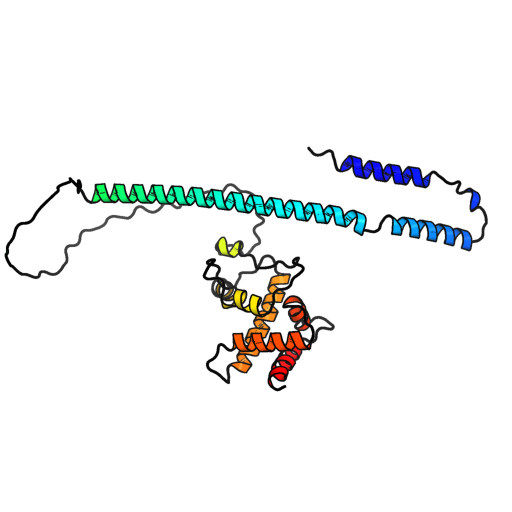1 127 ? 55.100 -7.140 -28.007 1.00 32.44 127 ILE A C 1
ATOM 973 O O . ILE A 1 127 ? 54.011 -7.193 -28.578 1.00 32.44 127 ILE A O 1
ATOM 977 N N . ASP A 1 128 ? 55.288 -6.532 -26.837 1.00 30.38 128 ASP A N 1
ATOM 978 C CA . ASP A 1 128 ? 54.328 -5.747 -26.050 1.00 30.38 128 ASP A CA 1
ATOM 979 C C . ASP A 1 128 ? 53.847 -4.447 -26.740 1.00 30.38 128 ASP A C 1
ATOM 981 O O . ASP A 1 128 ? 54.470 -3.977 -27.697 1.00 30.38 128 ASP A O 1
ATOM 985 N N . PRO A 1 129 ? 52.732 -3.849 -26.268 1.00 48.22 129 PRO A N 1
ATOM 986 C CA . PRO A 1 129 ? 52.073 -2.714 -26.903 1.00 48.22 129 PRO A CA 1
ATOM 987 C C . PRO A 1 129 ? 52.793 -1.400 -26.585 1.00 48.22 129 PRO A C 1
ATOM 989 O O . PRO A 1 129 ? 53.446 -1.291 -25.555 1.00 48.22 129 PRO A O 1
ATOM 992 N N . ILE A 1 130 ? 52.620 -0.405 -27.459 1.00 35.25 130 ILE A N 1
ATOM 993 C CA . ILE A 1 130 ? 52.576 1.055 -27.225 1.00 35.25 130 ILE A CA 1
ATOM 994 C C . ILE A 1 130 ? 53.067 1.730 -28.508 1.00 35.25 130 ILE A C 1
ATOM 996 O O . ILE A 1 130 ? 54.251 1.689 -28.821 1.00 35.25 130 ILE A O 1
ATOM 1000 N N . LEU A 1 131 ? 52.165 2.422 -29.204 1.00 31.31 131 LEU A N 1
ATOM 1001 C CA . LEU A 1 131 ? 52.479 3.709 -29.819 1.00 31.31 131 LEU A CA 1
ATOM 1002 C C . LEU A 1 131 ? 51.214 4.572 -29.816 1.00 31.31 131 LEU A C 1
ATOM 1004 O O . LEU A 1 131 ? 50.166 4.208 -30.340 1.00 31.31 131 LEU A O 1
ATOM 1008 N N . SER A 1 132 ? 51.366 5.695 -29.127 1.00 35.66 132 SER A N 1
ATOM 1009 C CA . SER A 1 132 ? 50.411 6.760 -28.874 1.00 35.66 132 SER A CA 1
ATOM 1010 C C . SER A 1 132 ? 50.314 7.695 -30.081 1.00 35.66 132 SER A C 1
ATOM 1012 O O . SER A 1 132 ? 51.344 8.169 -30.557 1.00 35.66 132 SER A O 1
ATOM 1014 N N . ILE A 1 133 ? 49.092 7.989 -30.526 1.00 38.25 133 ILE A N 1
ATOM 1015 C CA . ILE A 1 133 ? 48.677 9.206 -31.244 1.00 38.25 133 ILE A CA 1
ATOM 1016 C C . ILE A 1 133 ? 47.239 9.423 -30.736 1.00 38.25 133 ILE A C 1
ATOM 1018 O O . ILE A 1 133 ? 46.405 8.543 -30.906 1.00 38.25 133 ILE A O 1
ATOM 1022 N N . GLY A 1 134 ? 46.901 10.432 -29.939 1.00 30.59 134 GLY A N 1
ATOM 1023 C CA . GLY A 1 134 ? 47.173 11.850 -30.133 1.00 30.59 134 GLY A CA 1
ATOM 1024 C C . GLY A 1 134 ? 45.853 12.505 -30.549 1.00 30.59 134 GLY A C 1
ATOM 1025 O O . GLY A 1 134 ? 45.443 12.343 -31.690 1.00 30.59 134 GLY A O 1
ATOM 1026 N N . ASP A 1 135 ? 45.186 13.151 -29.588 1.00 40.72 135 ASP A N 1
ATOM 1027 C CA . ASP A 1 135 ? 44.093 14.126 -29.720 1.00 40.72 135 ASP A CA 1
ATOM 1028 C C . ASP A 1 135 ? 43.163 14.028 -30.944 1.00 40.72 135 ASP A C 1
ATOM 1030 O O . ASP A 1 135 ? 43.390 14.640 -31.987 1.00 40.72 135 ASP A O 1
ATOM 1034 N N . ALA A 1 136 ? 42.005 13.398 -30.744 1.00 33.41 136 ALA A N 1
ATOM 1035 C CA . ALA A 1 136 ? 40.789 13.761 -31.461 1.00 33.41 136 ALA A CA 1
ATOM 1036 C C . ALA A 1 136 ? 39.754 14.213 -30.427 1.00 33.41 136 ALA A C 1
ATOM 1038 O O . ALA A 1 136 ? 39.073 13.405 -29.796 1.00 33.41 136 ALA A O 1
ATOM 1039 N N . LEU A 1 137 ? 39.705 15.532 -30.234 1.00 34.19 137 LEU A N 1
ATOM 1040 C CA . LEU A 1 137 ? 38.635 16.259 -29.561 1.00 34.19 137 LEU A CA 1
ATOM 1041 C C . LEU A 1 137 ? 37.280 15.693 -30.004 1.00 34.19 137 LEU A C 1
ATOM 1043 O O . LEU A 1 137 ? 36.872 15.866 -31.154 1.00 34.19 137 LEU A O 1
ATOM 1047 N N . LEU A 1 138 ? 36.592 15.010 -29.091 1.00 36.59 138 LEU A N 1
ATOM 1048 C CA . LEU A 1 138 ? 35.190 14.663 -29.279 1.00 36.59 138 LEU A CA 1
ATOM 1049 C C . LEU A 1 138 ? 34.415 15.972 -29.492 1.00 36.59 138 LEU A C 1
ATOM 1051 O O . LEU A 1 138 ? 34.594 16.903 -28.699 1.00 36.59 138 LEU A O 1
ATOM 1055 N N . PRO A 1 139 ? 33.570 16.084 -30.532 1.00 37.28 139 PRO A N 1
ATOM 1056 C CA . PRO A 1 139 ? 32.711 17.240 -30.679 1.00 37.28 139 PRO A CA 1
ATOM 1057 C C . PRO A 1 139 ? 31.811 17.328 -29.451 1.00 37.28 139 PRO A C 1
ATOM 1059 O O . PRO A 1 139 ? 31.046 16.410 -29.154 1.00 37.28 139 PRO A O 1
ATOM 1062 N N . GLU A 1 140 ? 31.946 18.448 -28.752 1.00 37.31 140 GLU A N 1
ATOM 1063 C CA . GLU A 1 140 ? 31.026 18.981 -27.762 1.00 37.31 140 GLU A CA 1
ATOM 1064 C C . GLU A 1 140 ? 29.587 18.683 -28.217 1.00 37.31 140 GLU A C 1
ATOM 1066 O O . GLU A 1 140 ? 29.095 19.243 -29.204 1.00 37.31 140 GLU A O 1
ATOM 1071 N N . GLN A 1 141 ? 28.925 17.733 -27.550 1.00 36.75 141 GLN A N 1
ATOM 1072 C CA . GLN A 1 141 ? 27.499 17.514 -27.740 1.00 36.75 141 GLN A CA 1
ATOM 1073 C C . GLN A 1 141 ? 26.811 18.807 -27.319 1.00 36.75 141 GLN A C 1
ATOM 1075 O O . GLN A 1 141 ? 26.625 19.072 -26.133 1.00 36.75 141 GLN A O 1
ATOM 1080 N N . ARG A 1 142 ? 26.464 19.638 -28.309 1.00 32.88 142 ARG A N 1
ATOM 1081 C CA . ARG A 1 142 ? 25.529 20.743 -28.136 1.00 32.88 142 ARG A CA 1
ATOM 1082 C C . ARG A 1 142 ? 24.329 20.193 -27.384 1.00 32.88 142 ARG A C 1
ATOM 1084 O O . ARG A 1 142 ? 23.602 19.358 -27.922 1.00 32.88 142 ARG A O 1
ATOM 1091 N N . GLU A 1 143 ? 24.117 20.703 -26.175 1.00 35.03 143 GLU A N 1
ATOM 1092 C CA . GLU A 1 143 ? 22.814 20.705 -25.533 1.00 35.03 143 GLU A CA 1
ATOM 1093 C C . GLU A 1 143 ? 21.801 21.198 -26.566 1.00 35.03 143 GLU A C 1
ATOM 1095 O O . GLU A 1 143 ? 21.670 22.396 -26.842 1.00 35.03 143 GLU A O 1
ATOM 1100 N N . VAL A 1 144 ? 21.062 20.268 -27.161 1.00 31.64 144 VAL A N 1
ATOM 1101 C CA . VAL A 1 144 ? 19.812 20.614 -27.808 1.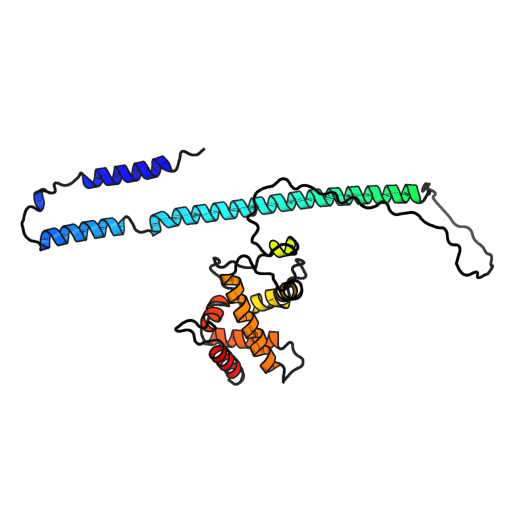00 31.64 144 VAL A CA 1
ATOM 1102 C C . VAL A 1 144 ? 18.878 20.941 -26.654 1.00 31.64 144 VAL A C 1
ATOM 1104 O O . VAL A 1 144 ? 18.194 20.074 -26.115 1.00 31.64 144 VAL A O 1
ATOM 1107 N N . ARG A 1 145 ? 18.864 22.218 -26.249 1.00 35.53 145 ARG A N 1
ATOM 1108 C CA . ARG A 1 145 ? 17.719 22.816 -25.565 1.00 35.53 145 ARG A CA 1
ATOM 1109 C C . ARG A 1 145 ? 16.529 22.662 -26.501 1.00 35.53 145 ARG A C 1
ATOM 1111 O O . ARG A 1 145 ? 16.204 23.564 -27.274 1.00 35.53 145 ARG A O 1
ATOM 1118 N N . VAL A 1 146 ? 15.876 21.508 -26.436 1.00 37.50 146 VAL A N 1
ATOM 1119 C CA . VAL A 1 146 ? 14.509 21.363 -26.903 1.00 37.50 146 VAL A CA 1
ATOM 1120 C C . VAL A 1 146 ? 13.700 22.254 -25.973 1.00 37.50 146 VAL A C 1
ATOM 1122 O O . VAL A 1 146 ? 13.369 21.884 -24.850 1.00 37.50 146 VAL A O 1
ATOM 1125 N N . LYS A 1 147 ? 13.439 23.487 -26.418 1.00 35.31 147 LYS A N 1
ATOM 1126 C CA . LYS A 1 147 ? 12.346 24.293 -25.886 1.00 35.31 147 LYS A CA 1
ATOM 1127 C C . LYS A 1 147 ? 11.079 23.481 -26.117 1.00 35.31 147 LYS A C 1
ATOM 1129 O O . LYS A 1 147 ? 10.499 23.529 -27.199 1.00 35.31 147 LYS A O 1
ATOM 1134 N N . GLN A 1 148 ? 10.678 22.713 -25.114 1.00 35.84 148 GLN A N 1
ATOM 1135 C CA . GLN A 1 148 ? 9.356 22.127 -25.072 1.00 35.84 148 GLN A CA 1
ATOM 1136 C C . GLN A 1 148 ? 8.393 23.297 -24.858 1.00 35.84 148 GLN A C 1
ATOM 1138 O O . GLN A 1 148 ? 8.255 23.839 -23.762 1.00 35.84 148 GLN A O 1
ATOM 1143 N N . VAL A 1 149 ? 7.840 23.781 -25.971 1.00 35.03 149 VAL A N 1
ATOM 1144 C CA . VAL A 1 149 ? 6.757 24.761 -25.992 1.00 35.03 149 VAL A CA 1
ATOM 1145 C C . VAL A 1 149 ? 5.608 24.168 -25.183 1.00 35.03 149 VAL A C 1
ATOM 1147 O O . VAL A 1 149 ? 5.214 23.021 -25.392 1.00 35.03 149 VAL A O 1
ATOM 1150 N N . GLY A 1 150 ? 5.167 24.941 -24.194 1.00 39.88 150 GLY A N 1
ATOM 1151 C CA . GLY A 1 150 ? 4.325 24.485 -23.104 1.00 39.88 150 GLY A CA 1
ATOM 1152 C C . GLY A 1 150 ? 3.004 23.869 -23.547 1.00 39.88 150 GLY A C 1
ATOM 1153 O O . GLY A 1 150 ? 2.264 24.434 -24.347 1.00 39.88 150 GLY A O 1
ATOM 1154 N N . SER A 1 151 ? 2.681 22.750 -22.912 1.00 34.72 151 SER A N 1
ATOM 1155 C CA . SER A 1 151 ? 1.306 22.404 -22.585 1.00 34.72 151 SER A CA 1
ATOM 1156 C C . SER A 1 151 ? 1.248 22.315 -21.065 1.00 34.72 151 SER A C 1
ATOM 1158 O O . SER A 1 151 ? 2.070 21.636 -20.448 1.00 34.72 151 SER A O 1
ATOM 1160 N N . GLY A 1 152 ? 0.378 23.126 -20.468 1.00 39.28 152 GLY A N 1
ATOM 1161 C CA . GLY A 1 152 ? 0.347 23.406 -19.040 1.00 39.28 152 GLY A CA 1
ATOM 1162 C C . GLY A 1 152 ? 0.180 22.145 -18.203 1.00 39.28 152 GLY A C 1
ATOM 1163 O O . GLY A 1 152 ? -0.908 21.589 -18.116 1.00 39.28 152 GLY A O 1
ATOM 1164 N N . SER A 1 153 ? 1.253 21.743 -17.534 1.00 38.00 153 SER A N 1
ATOM 1165 C CA . SER A 1 153 ? 1.172 20.890 -16.359 1.00 38.00 153 SER A CA 1
ATOM 1166 C C . SER A 1 153 ? 1.540 21.758 -15.170 1.00 38.00 153 SER A C 1
ATOM 1168 O O . SER A 1 153 ? 2.593 22.396 -15.162 1.00 38.00 153 SER A O 1
ATOM 1170 N N . MET A 1 154 ? 0.634 21.855 -14.200 1.00 41.66 154 MET A N 1
ATOM 1171 C CA . MET A 1 154 ? 0.882 22.561 -12.950 1.00 41.66 154 MET A CA 1
ATOM 1172 C C . MET A 1 154 ? 2.057 21.893 -12.234 1.00 41.66 154 MET A C 1
ATOM 1174 O O . MET A 1 154 ? 1.889 20.892 -11.540 1.00 41.66 154 MET A O 1
ATOM 1178 N N . HIS A 1 155 ? 3.263 22.424 -12.433 1.00 39.41 155 HIS A N 1
ATOM 1179 C CA . HIS A 1 155 ? 4.438 21.974 -11.708 1.00 39.41 155 HIS A CA 1
ATOM 1180 C C . HIS A 1 155 ? 4.280 22.343 -10.235 1.00 39.41 155 HIS A C 1
ATOM 1182 O O . HIS A 1 155 ? 4.327 23.509 -9.846 1.00 39.41 155 HIS A O 1
ATOM 1188 N N . LEU A 1 156 ? 4.075 21.311 -9.418 1.00 46.41 156 LEU A N 1
ATOM 1189 C CA . LEU A 1 156 ? 4.185 21.400 -7.972 1.00 46.41 156 LEU A CA 1
ATOM 1190 C C . LEU A 1 156 ? 5.639 21.766 -7.617 1.00 46.41 156 LEU A C 1
ATOM 1192 O O . LEU A 1 156 ? 6.563 21.081 -8.081 1.00 46.41 156 LEU A O 1
ATOM 1196 N N . PRO A 1 157 ? 5.866 22.810 -6.799 1.00 37.69 157 PRO A N 1
ATOM 1197 C CA . PRO A 1 157 ? 7.208 23.195 -6.378 1.00 37.69 157 PRO A CA 1
ATOM 1198 C C . PRO A 1 157 ? 7.847 22.053 -5.571 1.00 37.69 157 PRO A C 1
ATOM 1200 O O . PRO A 1 157 ? 7.272 21.584 -4.587 1.00 37.69 157 PRO A O 1
ATOM 1203 N N . GLY A 1 158 ? 9.021 21.582 -6.009 1.00 52.00 158 GLY A N 1
ATOM 1204 C CA . GLY A 1 158 ? 9.798 20.516 -5.351 1.00 52.00 158 GLY A CA 1
ATOM 1205 C C . GLY A 1 158 ? 10.107 19.274 -6.201 1.00 52.00 158 GLY A C 1
ATOM 1206 O O . GLY A 1 158 ? 10.738 18.346 -5.703 1.00 52.00 158 GLY A O 1
ATOM 1207 N N . THR A 1 159 ? 9.689 19.240 -7.470 1.00 55.53 159 THR A N 1
ATOM 1208 C CA . THR A 1 159 ? 9.895 18.098 -8.388 1.00 55.53 159 THR A CA 1
ATOM 1209 C C . THR A 1 159 ? 11.131 18.216 -9.289 1.00 55.53 159 THR A C 1
ATOM 1211 O O . THR A 1 159 ? 11.370 17.329 -10.102 1.00 55.53 159 THR A O 1
ATOM 1214 N N . GLU A 1 160 ? 11.951 19.257 -9.118 1.00 57.16 160 GLU A N 1
ATOM 1215 C CA . GLU A 1 160 ? 12.979 19.695 -10.084 1.00 57.16 160 GLU A CA 1
ATOM 1216 C C . GLU A 1 160 ? 14.106 18.681 -10.383 1.00 57.16 160 GLU A C 1
ATOM 1218 O O . GLU A 1 160 ? 14.887 18.912 -11.296 1.00 57.16 160 GLU A O 1
ATOM 1223 N N . ASN A 1 161 ? 14.173 17.536 -9.690 1.00 70.50 161 ASN A N 1
ATOM 1224 C CA . ASN A 1 161 ? 15.201 16.503 -9.896 1.00 70.50 161 ASN A CA 1
ATOM 1225 C C . ASN A 1 161 ? 14.656 15.065 -10.025 1.00 70.50 161 ASN A C 1
ATOM 1227 O O . ASN A 1 161 ? 15.429 14.108 -9.959 1.00 70.50 161 ASN A O 1
ATOM 1231 N N . LEU A 1 162 ? 13.339 14.870 -10.157 1.00 80.62 162 LEU A N 1
ATOM 1232 C CA . LEU A 1 162 ? 12.762 13.524 -10.243 1.00 80.62 162 LEU A CA 1
ATOM 1233 C C . LEU A 1 162 ? 12.672 13.052 -11.703 1.00 80.62 162 LEU A C 1
ATOM 1235 O O . LEU A 1 162 ? 12.092 13.759 -12.528 1.00 80.62 162 LEU A O 1
ATOM 1239 N N . PRO A 1 163 ? 13.162 11.843 -12.044 1.00 85.94 163 PRO A N 1
ATOM 1240 C CA . PRO A 1 163 ? 12.932 11.267 -13.364 1.00 85.94 163 PRO A CA 1
ATOM 1241 C C . PRO A 1 163 ? 11.438 11.124 -13.674 1.00 85.94 163 PRO A C 1
ATOM 1243 O O . PRO A 1 163 ? 10.647 10.763 -12.801 1.00 85.94 163 PRO A O 1
ATOM 1246 N N . MET A 1 164 ? 11.051 11.305 -14.941 1.00 84.00 164 MET A N 1
ATOM 1247 C CA . MET A 1 164 ? 9.640 11.243 -15.355 1.00 84.00 164 MET A CA 1
ATOM 1248 C C . MET A 1 164 ? 8.943 9.922 -15.000 1.00 84.00 164 MET A C 1
ATOM 1250 O O . MET A 1 164 ? 7.766 9.930 -14.648 1.00 84.00 164 MET A O 1
ATOM 1254 N N . HIS A 1 165 ? 9.657 8.793 -15.028 1.00 82.50 165 HIS A N 1
ATOM 1255 C CA . HIS A 1 165 ? 9.097 7.494 -14.638 1.00 82.50 165 HIS A CA 1
ATOM 1256 C C . HIS A 1 165 ? 8.760 7.407 -13.136 1.00 82.50 165 HIS A C 1
ATOM 1258 O O . HIS A 1 165 ? 7.873 6.650 -12.754 1.00 82.50 165 HIS A O 1
ATOM 1264 N N . ILE A 1 166 ? 9.418 8.209 -12.289 1.00 86.56 166 ILE A N 1
ATOM 1265 C CA . ILE A 1 166 ? 9.133 8.328 -10.851 1.00 86.56 166 ILE A CA 1
ATOM 1266 C C . ILE A 1 166 ? 8.010 9.336 -10.591 1.00 86.56 166 ILE A C 1
ATOM 1268 O O . ILE A 1 166 ? 7.157 9.107 -9.733 1.00 86.56 166 ILE A O 1
ATOM 1272 N N . VAL A 1 167 ? 7.979 10.439 -11.345 1.00 83.69 167 VAL A N 1
ATOM 1273 C CA . VAL A 1 167 ? 6.881 11.422 -11.291 1.00 83.69 167 VAL A CA 1
ATOM 1274 C C . VAL A 1 167 ? 5.550 10.764 -11.662 1.00 83.69 167 VAL A C 1
ATOM 1276 O O . VAL A 1 167 ? 4.543 10.984 -10.994 1.00 83.69 167 VAL A O 1
ATOM 1279 N N . ASN A 1 168 ? 5.565 9.903 -12.680 1.00 82.00 168 ASN A N 1
ATOM 1280 C CA . ASN A 1 168 ? 4.389 9.179 -13.160 1.00 82.00 168 ASN A CA 1
ATOM 1281 C C . ASN A 1 168 ? 4.143 7.850 -12.426 1.00 82.00 168 ASN A C 1
ATOM 1283 O O . ASN A 1 168 ? 3.251 7.096 -12.819 1.00 82.00 168 ASN A O 1
ATOM 1287 N N . PHE A 1 169 ? 4.914 7.537 -11.380 1.00 85.06 169 PHE A N 1
ATOM 1288 C CA . PHE A 1 169 ? 4.752 6.292 -10.638 1.00 85.06 169 PHE A CA 1
ATOM 1289 C C . PHE A 1 169 ? 3.408 6.281 -9.898 1.00 85.06 169 PHE A C 1
ATOM 1291 O O . PHE A 1 169 ? 3.183 7.060 -8.966 1.00 85.06 169 PHE A O 1
ATOM 1298 N N . LYS A 1 170 ? 2.513 5.375 -10.301 1.00 83.06 170 LYS A N 1
ATOM 1299 C CA . LYS A 1 170 ? 1.202 5.187 -9.672 1.00 83.06 170 LYS A CA 1
ATOM 1300 C C . LYS A 1 170 ? 1.256 4.028 -8.686 1.00 83.06 170 LYS A C 1
ATOM 1302 O O . LYS A 1 170 ? 1.698 2.933 -9.027 1.00 83.06 170 LYS A O 1
ATOM 1307 N N . LEU A 1 171 ? 0.773 4.266 -7.468 1.00 84.88 171 LEU A N 1
ATOM 1308 C CA . LEU A 1 171 ? 0.552 3.185 -6.516 1.00 84.88 171 LEU A CA 1
ATOM 1309 C C . LEU A 1 171 ? -0.611 2.319 -7.024 1.00 84.88 171 LEU A C 1
ATOM 1311 O O . LEU A 1 171 ? -1.570 2.837 -7.600 1.00 84.88 171 LEU A O 1
ATOM 1315 N N . PRO A 1 172 ? -0.538 0.994 -6.856 1.00 77.25 172 PRO A N 1
ATOM 1316 C CA . PRO A 1 172 ? -1.607 0.121 -7.303 1.00 77.25 172 PRO A CA 1
ATOM 1317 C C . PRO A 1 172 ? -2.830 0.298 -6.410 1.00 77.25 172 PRO A C 1
ATOM 1319 O O . PRO A 1 172 ? -2.703 0.358 -5.189 1.00 77.25 172 PRO A O 1
ATOM 1322 N N . ARG A 1 173 ? -4.008 0.281 -7.045 1.00 71.00 173 ARG A N 1
ATOM 1323 C CA . ARG A 1 173 ? -5.320 0.524 -6.428 1.00 71.00 173 ARG A CA 1
ATOM 1324 C C . ARG A 1 173 ? -5.395 1.901 -5.760 1.00 71.00 173 ARG A C 1
ATOM 1326 O O . ARG A 1 173 ? -4.950 2.087 -4.638 1.00 71.00 173 ARG A O 1
ATOM 1333 N N . GLY A 1 174 ? -6.031 2.856 -6.433 1.00 60.62 174 GLY A N 1
ATOM 1334 C CA . GLY A 1 174 ? -6.213 4.194 -5.875 1.00 60.62 174 GLY A CA 1
ATOM 1335 C C . GLY A 1 174 ? -7.158 4.225 -4.659 1.00 60.62 174 GLY A C 1
ATOM 1336 O O . GLY A 1 174 ? -7.891 3.259 -4.400 1.00 60.62 174 GLY A O 1
ATOM 1337 N N . PRO A 1 175 ? -7.232 5.369 -3.951 1.00 50.66 175 PRO A N 1
ATOM 1338 C CA . PRO A 1 175 ? -8.107 5.577 -2.789 1.00 50.66 175 PRO A CA 1
ATOM 1339 C C . PRO A 1 175 ? -9.603 5.361 -3.068 1.00 50.66 175 PRO A C 1
ATOM 1341 O O . PRO A 1 175 ? -10.376 5.229 -2.124 1.00 50.66 175 PRO A O 1
ATOM 1344 N N . ARG A 1 176 ? -10.008 5.347 -4.345 1.00 50.97 176 ARG A N 1
ATOM 1345 C CA . ARG A 1 176 ? -11.389 5.131 -4.810 1.00 50.97 176 ARG A CA 1
ATOM 1346 C C . ARG A 1 176 ? -11.717 3.680 -5.154 1.00 50.97 176 ARG A C 1
ATOM 1348 O O . ARG A 1 176 ? -12.868 3.369 -5.433 1.00 50.97 176 ARG A O 1
ATOM 1355 N N . SER A 1 177 ? -10.732 2.785 -5.158 1.00 61.00 177 SER A N 1
ATOM 1356 C CA . SER A 1 177 ? -11.022 1.371 -5.372 1.00 61.00 177 SER A CA 1
ATOM 1357 C C . SER A 1 177 ? -11.769 0.815 -4.155 1.00 61.00 177 SER A C 1
ATOM 1359 O O . SER A 1 177 ? -11.319 0.950 -3.019 1.00 61.00 177 SER A O 1
ATOM 1361 N N . ASN A 1 178 ? -12.893 0.130 -4.381 1.00 59.22 178 ASN A N 1
ATOM 1362 C CA . ASN A 1 178 ? -13.677 -0.520 -3.317 1.00 59.22 178 ASN A CA 1
ATOM 1363 C C . ASN A 1 178 ? -12.918 -1.665 -2.607 1.00 59.22 178 ASN A C 1
ATOM 1365 O O . ASN A 1 178 ? -13.469 -2.337 -1.738 1.00 59.22 178 ASN A O 1
ATOM 1369 N N . LYS A 1 179 ? -11.663 -1.934 -2.992 1.00 75.00 179 LYS A N 1
ATOM 1370 C CA . LYS A 1 179 ? -10.833 -3.025 -2.479 1.00 75.00 179 LYS A CA 1
ATOM 1371 C C . LYS A 1 179 ? -9.485 -2.481 -2.018 1.00 75.00 179 LYS A C 1
ATOM 1373 O O . LYS A 1 179 ? -8.586 -2.256 -2.825 1.00 75.00 179 LYS A O 1
ATOM 1378 N N . SER A 1 180 ? -9.325 -2.332 -0.704 1.00 86.06 180 SER A N 1
ATOM 1379 C CA . SER A 1 180 ? -8.015 -2.072 -0.102 1.00 86.06 180 SER A CA 1
ATOM 1380 C C . SER A 1 180 ? -7.020 -3.178 -0.476 1.00 86.06 180 SER A C 1
ATOM 1382 O O . SER A 1 180 ? -7.399 -4.338 -0.644 1.00 86.06 180 SER A O 1
ATOM 1384 N N . LEU A 1 181 ? -5.730 -2.839 -0.565 1.00 89.88 181 LEU A N 1
ATOM 1385 C CA . LEU A 1 181 ? -4.667 -3.843 -0.650 1.00 89.88 181 LEU A CA 1
ATOM 1386 C C . LEU A 1 181 ? -4.707 -4.765 0.576 1.00 89.88 181 LEU A C 1
ATOM 1388 O O . LEU A 1 181 ? -5.047 -4.329 1.684 1.00 89.88 181 LEU A O 1
ATOM 1392 N N . SER A 1 182 ? -4.329 -6.020 0.367 1.00 92.62 182 SER A N 1
ATOM 1393 C CA . SER A 1 182 ? -3.894 -6.928 1.427 1.00 92.62 182 SER A CA 1
ATOM 1394 C C . SER A 1 182 ? -2.493 -6.551 1.920 1.00 92.62 182 SER A C 1
ATOM 1396 O O . SER A 1 182 ? -1.740 -5.846 1.240 1.00 92.62 182 SER A O 1
ATOM 1398 N N . VAL A 1 183 ? -2.118 -7.035 3.106 1.00 94.38 183 VAL A N 1
ATOM 1399 C CA . VAL A 1 183 ? -0.786 -6.781 3.681 1.00 94.38 183 VAL A CA 1
ATOM 1400 C C . VAL A 1 183 ? 0.304 -7.417 2.820 1.00 94.38 183 VAL A C 1
ATOM 1402 O O . VAL A 1 183 ? 1.332 -6.789 2.576 1.00 94.38 183 VAL A O 1
ATOM 1405 N N . ARG A 1 184 ? 0.064 -8.617 2.277 1.00 93.75 184 ARG A N 1
ATOM 1406 C CA . ARG A 1 184 ? 0.993 -9.269 1.347 1.00 93.75 184 ARG A CA 1
ATOM 1407 C C . ARG A 1 184 ? 1.169 -8.521 0.030 1.00 93.75 184 ARG A C 1
ATOM 1409 O O . ARG A 1 184 ? 2.288 -8.452 -0.472 1.00 93.75 184 ARG A O 1
ATOM 1416 N N . GLU A 1 185 ? 0.105 -7.946 -0.528 1.00 92.00 185 GLU A N 1
ATOM 1417 C CA . GLU A 1 185 ? 0.231 -7.080 -1.708 1.00 92.00 185 GLU A CA 1
ATOM 1418 C C . GLU A 1 185 ? 1.071 -5.845 -1.383 1.00 92.00 185 GLU A C 1
ATOM 1420 O O . GLU A 1 185 ? 2.027 -5.563 -2.104 1.00 92.00 185 GLU A O 1
ATOM 1425 N N . LEU A 1 186 ? 0.782 -5.163 -0.266 1.00 94.12 186 LEU A N 1
ATOM 1426 C CA . LEU A 1 186 ? 1.587 -4.032 0.197 1.00 94.12 186 LEU A CA 1
ATOM 1427 C C . LEU A 1 186 ? 3.061 -4.420 0.348 1.00 94.12 186 LEU A C 1
ATOM 1429 O O . LEU A 1 186 ? 3.917 -3.695 -0.143 1.00 94.12 186 LEU A O 1
ATOM 1433 N N . TYR A 1 187 ? 3.366 -5.558 0.975 1.00 94.19 187 TYR A N 1
ATOM 1434 C CA . TYR A 1 187 ? 4.743 -6.024 1.141 1.00 94.19 187 TYR A CA 1
ATOM 1435 C C . TYR A 1 187 ? 5.466 -6.169 -0.204 1.00 94.19 187 TYR A C 1
ATOM 1437 O O . TYR A 1 187 ? 6.580 -5.663 -0.361 1.00 94.19 187 TYR A O 1
ATOM 1445 N N . LYS A 1 188 ? 4.812 -6.774 -1.205 1.00 92.00 188 LYS A N 1
ATOM 1446 C CA . LYS A 1 188 ? 5.381 -6.894 -2.554 1.00 92.00 188 LYS A CA 1
ATOM 1447 C C . LYS A 1 188 ? 5.686 -5.524 -3.152 1.00 92.00 188 LYS A C 1
ATOM 1449 O O . LYS A 1 188 ? 6.811 -5.281 -3.559 1.00 92.00 188 LYS A O 1
ATOM 1454 N N . ILE A 1 189 ? 4.725 -4.607 -3.145 1.00 91.25 189 ILE A N 1
ATOM 1455 C CA . ILE A 1 189 ? 4.879 -3.272 -3.746 1.00 91.25 189 ILE A CA 1
ATOM 1456 C C . ILE A 1 189 ? 5.946 -2.447 -3.015 1.00 91.25 189 ILE A C 1
ATOM 1458 O O . ILE A 1 189 ? 6.738 -1.730 -3.629 1.00 91.25 189 ILE A O 1
ATOM 1462 N N . TRP A 1 190 ? 5.961 -2.535 -1.686 1.00 93.69 190 TRP A N 1
ATOM 1463 C CA . TRP A 1 190 ? 6.779 -1.671 -0.850 1.00 93.69 190 TRP A CA 1
ATOM 1464 C C . TRP A 1 190 ? 8.232 -2.129 -0.768 1.00 93.69 190 TRP A C 1
ATOM 1466 O O . TRP A 1 190 ? 9.124 -1.283 -0.789 1.00 93.69 190 TRP A O 1
ATOM 1476 N N . TYR A 1 191 ? 8.479 -3.440 -0.704 1.00 92.38 191 TYR A N 1
ATOM 1477 C CA . TYR A 1 191 ? 9.815 -3.993 -0.460 1.00 92.38 191 TYR A CA 1
ATOM 1478 C C . TYR A 1 191 ? 10.415 -4.719 -1.660 1.00 92.38 191 TYR A C 1
ATOM 1480 O O . TYR A 1 191 ? 11.619 -4.598 -1.869 1.00 92.38 191 TYR A O 1
ATOM 1488 N N . ILE A 1 192 ? 9.603 -5.425 -2.451 1.00 90.56 192 ILE A N 1
ATOM 1489 C CA . ILE A 1 192 ? 10.091 -6.267 -3.556 1.00 90.56 192 ILE A CA 1
ATOM 1490 C C . ILE A 1 192 ? 10.084 -5.501 -4.886 1.00 90.56 192 ILE A C 1
ATOM 1492 O O . ILE A 1 192 ? 11.076 -5.517 -5.607 1.00 90.56 192 ILE A O 1
ATOM 1496 N N . GLY A 1 193 ? 8.998 -4.793 -5.194 1.00 86.62 193 GLY A N 1
ATOM 1497 C CA . GLY A 1 193 ? 8.735 -4.246 -6.526 1.00 86.62 193 GLY A CA 1
ATOM 1498 C C . GLY A 1 193 ? 8.196 -5.312 -7.488 1.00 86.62 193 GLY A C 1
ATOM 1499 O O . GLY A 1 193 ? 7.751 -6.382 -7.066 1.00 86.62 193 GLY A O 1
ATOM 1500 N N . SER A 1 194 ? 8.222 -5.016 -8.788 1.00 80.62 194 SER A N 1
ATOM 1501 C CA . SER A 1 194 ? 7.913 -5.974 -9.855 1.00 80.62 194 SER A CA 1
ATOM 1502 C C . SER A 1 194 ? 9.078 -6.027 -10.835 1.00 80.62 194 SER A C 1
ATOM 1504 O O . SER A 1 194 ? 9.217 -5.146 -11.680 1.00 80.62 194 SER A O 1
ATOM 1506 N N . ALA A 1 195 ? 9.911 -7.063 -10.723 1.00 68.94 195 ALA A N 1
ATOM 1507 C CA . ALA A 1 195 ? 11.015 -7.286 -11.655 1.00 68.94 195 ALA A CA 1
ATOM 1508 C C . ALA A 1 195 ? 10.507 -7.571 -13.079 1.00 68.94 195 ALA A C 1
ATOM 1510 O O . ALA A 1 195 ? 11.085 -7.080 -14.041 1.00 68.94 195 ALA A O 1
ATOM 1511 N N . GLU A 1 196 ? 9.389 -8.295 -13.201 1.00 68.75 196 GLU A N 1
ATOM 1512 C CA . GLU A 1 196 ? 8.762 -8.643 -14.485 1.00 68.75 196 GLU A CA 1
ATOM 1513 C C . GLU A 1 196 ? 8.264 -7.406 -15.245 1.00 68.75 196 GLU A C 1
ATOM 1515 O O . GLU A 1 196 ? 8.407 -7.333 -16.460 1.00 68.75 196 GLU A O 1
ATOM 1520 N N . ASN A 1 197 ? 7.749 -6.401 -14.527 1.00 71.88 197 ASN A N 1
ATOM 1521 C CA . ASN A 1 197 ? 7.261 -5.151 -15.122 1.00 71.88 197 ASN A CA 1
ATOM 1522 C C . ASN A 1 197 ? 8.278 -3.999 -15.014 1.00 71.88 197 ASN A C 1
ATOM 1524 O O . ASN A 1 197 ? 7.925 -2.848 -15.271 1.00 71.88 197 ASN A O 1
ATOM 1528 N N . GLY A 1 198 ? 9.506 -4.276 -14.556 1.00 75.69 198 GLY A N 1
ATOM 1529 C CA . GLY A 1 198 ? 10.557 -3.273 -14.346 1.00 75.69 198 GLY A CA 1
ATOM 1530 C C . GLY A 1 198 ? 10.222 -2.177 -13.324 1.00 75.69 198 GLY A C 1
ATOM 1531 O O . GLY A 1 198 ? 10.837 -1.112 -13.347 1.00 75.69 198 GLY A O 1
ATOM 1532 N N . GLN A 1 199 ? 9.243 -2.391 -12.438 1.00 81.38 199 GLN A N 1
ATOM 1533 C CA . GLN A 1 199 ? 8.833 -1.390 -11.453 1.00 81.38 199 GLN A CA 1
ATOM 1534 C C . GLN A 1 199 ? 9.660 -1.523 -10.165 1.00 81.38 199 GLN A C 1
ATOM 1536 O O . GLN A 1 199 ? 9.579 -2.568 -9.506 1.00 81.38 199 GLN A O 1
ATOM 1541 N N . PRO A 1 200 ? 10.416 -0.481 -9.762 1.00 86.56 200 PRO A N 1
ATOM 1542 C CA . PRO A 1 200 ? 11.156 -0.505 -8.506 1.00 86.56 200 PRO A CA 1
ATOM 1543 C C . PRO A 1 200 ? 10.197 -0.558 -7.315 1.00 86.56 200 PRO A C 1
ATOM 1545 O O . PRO A 1 200 ? 9.045 -0.120 -7.391 1.00 86.56 200 PRO A O 1
ATOM 1548 N N . SER A 1 201 ? 10.678 -1.075 -6.187 1.00 92.19 201 SER A N 1
ATOM 1549 C CA . SER A 1 201 ? 9.894 -1.050 -4.954 1.00 92.19 201 SER A CA 1
ATOM 1550 C C . SER A 1 201 ? 9.760 0.378 -4.427 1.00 92.19 201 SER A C 1
ATOM 1552 O O . SER A 1 201 ? 10.655 1.211 -4.594 1.00 92.19 201 SER A O 1
ATOM 1554 N N . VAL A 1 202 ? 8.661 0.679 -3.731 1.00 91.75 202 VAL A N 1
ATOM 1555 C CA . VAL A 1 202 ? 8.460 2.022 -3.150 1.00 91.75 202 VAL A CA 1
ATOM 1556 C C . VAL A 1 202 ? 9.603 2.383 -2.196 1.00 91.75 202 VAL A C 1
ATOM 1558 O O . VAL A 1 202 ? 10.049 3.529 -2.164 1.00 91.75 202 VAL A O 1
ATOM 1561 N N . ARG A 1 203 ? 10.143 1.405 -1.459 1.00 91.81 203 ARG A N 1
ATOM 1562 C CA . ARG A 1 203 ? 11.315 1.610 -0.604 1.00 91.81 203 ARG A CA 1
ATOM 1563 C C . ARG A 1 203 ? 12.553 2.015 -1.404 1.00 91.81 203 ARG A C 1
ATOM 1565 O O . ARG A 1 203 ? 13.258 2.914 -0.961 1.00 91.81 203 ARG A O 1
ATOM 1572 N N . GLN A 1 204 ? 12.816 1.393 -2.554 1.00 90.88 204 GLN A N 1
ATOM 1573 C CA . GLN A 1 204 ? 13.927 1.791 -3.428 1.00 90.88 204 GLN A CA 1
ATOM 1574 C C . GLN A 1 204 ? 13.749 3.227 -3.925 1.00 90.88 204 GLN A C 1
ATOM 1576 O O . GLN A 1 204 ? 14.687 4.013 -3.831 1.00 90.88 204 GLN A O 1
ATOM 1581 N N . ILE A 1 205 ? 12.537 3.596 -4.355 1.00 91.00 205 ILE A N 1
ATOM 1582 C CA . ILE A 1 205 ? 12.228 4.966 -4.790 1.00 91.00 205 ILE A CA 1
ATOM 1583 C C . ILE A 1 205 ? 12.518 5.967 -3.669 1.00 91.00 205 ILE A C 1
ATOM 1585 O O . ILE A 1 205 ? 13.191 6.961 -3.911 1.00 91.00 205 ILE A O 1
ATOM 1589 N N . ILE A 1 206 ? 12.060 5.704 -2.441 1.00 91.00 206 ILE A N 1
ATOM 1590 C CA . ILE A 1 206 ? 12.290 6.596 -1.292 1.00 91.00 206 ILE A CA 1
ATOM 1591 C C . ILE A 1 206 ? 13.785 6.696 -0.953 1.00 91.00 206 ILE A C 1
ATOM 1593 O O . ILE A 1 206 ? 14.258 7.782 -0.625 1.00 91.00 206 ILE A O 1
ATOM 1597 N N . SER A 1 207 ? 14.534 5.593 -1.033 1.00 89.31 207 SER A N 1
ATOM 1598 C CA . SER A 1 207 ? 15.982 5.596 -0.786 1.00 89.31 207 SER A CA 1
ATOM 1599 C C . SER A 1 207 ? 16.745 6.414 -1.829 1.00 89.31 207 SER A C 1
ATOM 1601 O O . SER A 1 207 ? 17.651 7.163 -1.474 1.00 89.31 207 SER A O 1
ATOM 1603 N N . SER A 1 208 ? 16.378 6.289 -3.106 1.00 89.94 208 SER A N 1
ATOM 1604 C CA . SER A 1 208 ? 17.000 7.032 -4.208 1.00 89.94 208 SER A CA 1
ATOM 1605 C C . SER A 1 208 ? 16.530 8.487 -4.279 1.00 89.94 208 SER A C 1
ATOM 1607 O O . SER A 1 208 ? 17.291 9.361 -4.687 1.00 89.94 208 SER A O 1
ATOM 1609 N N . TYR A 1 209 ? 15.293 8.757 -3.858 1.00 89.88 209 TYR A N 1
ATOM 1610 C CA . TYR A 1 209 ? 14.640 10.060 -3.938 1.00 89.88 209 TYR A CA 1
ATOM 1611 C C . TYR A 1 209 ? 13.889 10.383 -2.632 1.00 89.88 209 TYR A C 1
ATOM 1613 O O . TYR A 1 209 ? 12.660 10.289 -2.575 1.00 89.88 209 TYR A O 1
ATOM 1621 N N . PRO A 1 210 ? 14.590 10.824 -1.570 1.00 86.50 210 PRO A N 1
ATOM 1622 C CA . PRO A 1 210 ? 13.987 11.035 -0.247 1.00 86.50 210 PRO A CA 1
ATOM 1623 C C . PRO A 1 210 ? 12.878 12.095 -0.202 1.00 86.50 210 PRO A C 1
ATOM 1625 O O . PRO A 1 210 ? 12.025 12.076 0.687 1.00 86.50 210 PRO A O 1
ATOM 1628 N N . THR A 1 211 ? 12.880 13.032 -1.153 1.00 84.69 211 THR A N 1
ATOM 1629 C CA . THR A 1 211 ? 11.859 14.080 -1.288 1.00 84.69 211 THR A CA 1
ATOM 1630 C C . THR A 1 211 ? 10.626 13.625 -2.068 1.00 84.69 211 THR A C 1
ATOM 1632 O O . THR A 1 211 ? 9.638 14.364 -2.111 1.00 84.69 211 THR A O 1
ATOM 1635 N N . TRP A 1 212 ? 10.647 12.426 -2.663 1.00 88.06 212 TRP A N 1
ATOM 1636 C CA . TRP A 1 212 ? 9.530 11.906 -3.440 1.00 88.06 212 TRP A CA 1
ATOM 1637 C C . TRP A 1 212 ? 8.279 11.725 -2.576 1.00 88.06 212 TRP A C 1
ATOM 1639 O O . TRP A 1 212 ? 8.305 11.190 -1.462 1.00 88.06 212 TRP A O 1
ATOM 1649 N N . LYS A 1 213 ? 7.149 12.161 -3.129 1.00 83.25 213 LYS A N 1
ATOM 1650 C CA . LYS A 1 213 ? 5.815 11.954 -2.574 1.00 83.25 213 LYS A CA 1
ATOM 1651 C C . LYS A 1 213 ? 4.901 11.521 -3.709 1.00 83.25 213 LYS A C 1
ATOM 1653 O O . LYS A 1 213 ? 4.913 12.133 -4.772 1.00 83.25 213 LYS A O 1
ATOM 1658 N N . SER A 1 214 ? 4.089 10.499 -3.459 1.00 83.75 214 SER A N 1
ATOM 1659 C CA . SER A 1 214 ? 3.022 10.131 -4.385 1.00 83.75 214 SER A CA 1
ATOM 1660 C C . SER A 1 214 ? 2.003 11.268 -4.503 1.00 83.75 214 SER A C 1
ATOM 1662 O O . SER A 1 214 ? 1.706 11.953 -3.518 1.00 83.75 214 SER A O 1
ATOM 1664 N N . THR A 1 215 ? 1.428 11.427 -5.693 1.00 77.75 215 THR A N 1
ATOM 1665 C CA . THR A 1 215 ? 0.280 12.309 -5.943 1.00 77.75 215 THR A CA 1
ATOM 1666 C C . THR A 1 215 ? -0.949 11.897 -5.122 1.00 77.75 215 THR A C 1
ATOM 1668 O O . THR A 1 215 ? -1.760 12.742 -4.751 1.00 77.75 215 THR A O 1
ATOM 1671 N N . GLU A 1 216 ? -1.046 10.627 -4.719 1.00 78.81 216 GLU A N 1
ATOM 1672 C CA . GLU A 1 216 ? -2.104 10.087 -3.859 1.00 78.81 216 GLU A CA 1
ATOM 1673 C C . GLU A 1 216 ? -1.752 10.211 -2.365 1.00 78.81 216 GLU A C 1
ATOM 1675 O O . GLU A 1 216 ? -1.781 9.238 -1.612 1.00 78.81 216 GLU A O 1
ATOM 1680 N N . THR A 1 217 ? -1.393 11.415 -1.914 1.00 81.50 217 THR A N 1
ATOM 1681 C CA . THR A 1 217 ? -0.786 11.665 -0.588 1.00 81.50 217 THR A CA 1
ATOM 1682 C C . THR A 1 217 ? -1.516 11.016 0.598 1.00 81.50 217 THR A C 1
ATOM 1684 O O . THR A 1 217 ? -0.865 10.405 1.447 1.00 81.50 217 THR A O 1
ATOM 1687 N N . THR A 1 218 ? -2.850 11.078 0.668 1.00 86.56 218 THR A N 1
ATOM 1688 C CA . THR A 1 218 ? -3.634 10.438 1.745 1.00 86.56 218 THR A CA 1
ATOM 1689 C C . THR A 1 218 ? -3.498 8.916 1.732 1.00 86.56 218 THR A C 1
ATOM 1691 O O . THR A 1 218 ? -3.266 8.301 2.774 1.00 86.56 218 THR A O 1
ATOM 1694 N N . TYR A 1 219 ? -3.615 8.303 0.554 1.00 88.06 219 TYR A N 1
ATOM 1695 C CA . TYR A 1 219 ? -3.487 6.858 0.391 1.00 88.06 219 TYR A CA 1
ATOM 1696 C C . TYR A 1 219 ? -2.051 6.399 0.652 1.00 88.06 219 TYR A C 1
ATOM 1698 O O . TYR A 1 219 ? -1.818 5.489 1.445 1.00 88.06 219 TYR A O 1
ATOM 1706 N N . TYR A 1 220 ? -1.077 7.111 0.091 1.00 90.19 220 TYR A N 1
ATOM 1707 C CA . TYR A 1 220 ? 0.341 6.886 0.328 1.00 90.19 220 TYR A CA 1
ATOM 1708 C C . TYR A 1 220 ? 0.701 6.947 1.815 1.00 90.19 220 TYR A C 1
ATOM 1710 O O . TYR A 1 220 ? 1.398 6.066 2.314 1.00 90.19 220 TYR A O 1
ATOM 1718 N N . ASN A 1 221 ? 0.179 7.927 2.557 1.00 90.44 221 ASN A N 1
ATOM 1719 C CA . ASN A 1 221 ? 0.391 8.020 4.002 1.00 90.44 221 ASN A CA 1
ATOM 1720 C C . ASN A 1 221 ? -0.205 6.822 4.755 1.00 90.44 221 ASN A C 1
ATOM 1722 O O . ASN A 1 221 ? 0.400 6.351 5.722 1.00 90.44 221 ASN A O 1
ATOM 1726 N N . ARG A 1 222 ? -1.354 6.295 4.305 1.00 91.50 222 ARG A N 1
ATOM 1727 C CA . ARG A 1 222 ? -1.936 5.075 4.879 1.00 91.50 222 ARG A CA 1
ATOM 1728 C C . ARG A 1 222 ? -1.046 3.859 4.650 1.00 91.50 222 ARG A C 1
ATOM 1730 O O . ARG A 1 222 ? -0.764 3.143 5.613 1.00 91.50 222 ARG A O 1
ATOM 1737 N N . LEU A 1 223 ? -0.578 3.660 3.415 1.00 93.06 223 LEU A N 1
ATOM 1738 C CA . LEU A 1 223 ? 0.340 2.572 3.065 1.00 93.06 223 LEU A CA 1
ATOM 1739 C C . LEU A 1 223 ? 1.652 2.681 3.847 1.00 93.06 223 LEU A C 1
ATOM 1741 O O . LEU A 1 223 ? 2.093 1.704 4.44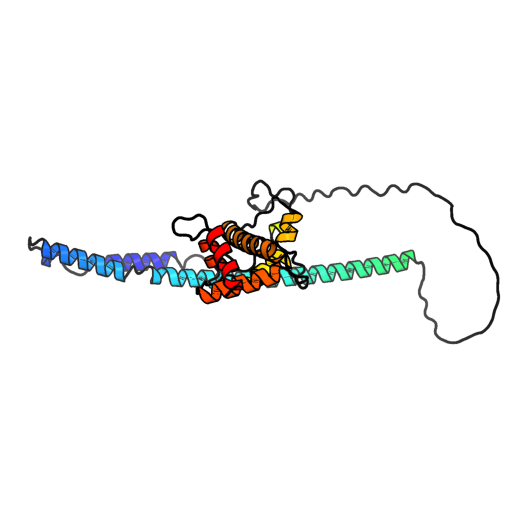4 1.00 93.06 223 LEU A O 1
ATOM 1745 N N . LYS A 1 224 ? 2.225 3.889 3.924 1.00 93.50 224 LYS A N 1
ATOM 1746 C CA . LYS A 1 224 ? 3.454 4.180 4.672 1.00 93.50 224 LYS A CA 1
ATOM 1747 C C . LYS A 1 224 ? 3.338 3.792 6.143 1.00 93.50 224 LYS A C 1
ATOM 1749 O O . LYS A 1 224 ? 4.281 3.242 6.703 1.00 93.50 224 LYS A O 1
ATOM 1754 N N . ARG A 1 225 ? 2.190 4.057 6.772 1.00 94.69 225 ARG A N 1
ATOM 1755 C CA . ARG A 1 225 ? 1.943 3.696 8.175 1.00 94.69 225 ARG A CA 1
ATOM 1756 C C . ARG A 1 225 ? 1.940 2.183 8.386 1.00 94.69 225 ARG A C 1
ATOM 1758 O O . ARG A 1 225 ? 2.540 1.709 9.344 1.00 94.69 225 ARG A O 1
ATOM 1765 N N . VAL A 1 226 ? 1.310 1.427 7.488 1.00 95.94 226 VAL A N 1
ATOM 1766 C CA . VAL A 1 226 ? 1.281 -0.041 7.586 1.00 95.94 226 VAL A CA 1
ATOM 1767 C C . VAL A 1 226 ? 2.631 -0.654 7.210 1.00 95.94 226 VAL A C 1
ATOM 1769 O O . VAL A 1 226 ? 3.069 -1.590 7.864 1.00 95.94 226 VAL A O 1
ATOM 1772 N N . ALA A 1 227 ? 3.356 -0.091 6.243 1.00 95.62 227 ALA A N 1
ATOM 1773 C CA . ALA A 1 227 ? 4.738 -0.487 5.968 1.00 95.62 227 ALA A CA 1
ATOM 1774 C C . ALA A 1 227 ? 5.646 -0.251 7.191 1.00 95.62 227 ALA A C 1
ATOM 1776 O O . ALA A 1 227 ? 6.452 -1.102 7.558 1.00 95.62 227 ALA A O 1
ATOM 1777 N N . TYR A 1 228 ? 5.467 0.871 7.891 1.00 96.00 228 TYR A N 1
ATOM 1778 C CA . TYR A 1 228 ? 6.168 1.120 9.149 1.00 96.00 228 TYR A CA 1
ATOM 1779 C C . TYR A 1 228 ? 5.778 0.122 10.252 1.00 96.00 228 TYR A C 1
ATOM 1781 O O . TYR A 1 228 ? 6.645 -0.307 11.010 1.00 96.00 228 TYR A O 1
ATOM 1789 N N . LEU A 1 229 ? 4.511 -0.307 10.315 1.00 96.50 229 LEU A N 1
ATOM 1790 C CA . LEU A 1 229 ? 4.084 -1.386 11.212 1.00 96.50 229 LEU A CA 1
ATOM 1791 C C . LEU A 1 229 ? 4.800 -2.705 10.890 1.00 96.50 229 LEU A C 1
ATOM 1793 O O . LEU A 1 229 ? 5.306 -3.342 11.808 1.00 96.50 229 LEU A O 1
ATOM 1797 N N . ILE A 1 230 ? 4.893 -3.079 9.608 1.00 96.44 230 ILE A N 1
ATOM 1798 C CA . ILE A 1 230 ? 5.620 -4.280 9.164 1.00 96.44 230 ILE A CA 1
ATOM 1799 C C . ILE A 1 230 ? 7.080 -4.219 9.622 1.00 96.44 230 ILE A C 1
ATOM 1801 O O . ILE A 1 230 ? 7.542 -5.165 10.245 1.00 96.44 230 ILE A O 1
ATOM 1805 N N . GLU A 1 231 ? 7.793 -3.114 9.371 1.00 94.62 231 GLU A N 1
ATOM 1806 C CA . GLU A 1 231 ? 9.186 -2.951 9.832 1.00 94.62 231 GLU A CA 1
ATOM 1807 C C . GLU A 1 231 ? 9.294 -3.008 11.358 1.00 94.62 231 GLU A C 1
ATOM 1809 O O . GLU A 1 231 ? 10.189 -3.652 11.893 1.00 94.62 231 GLU A O 1
ATOM 1814 N N . SER A 1 232 ? 8.380 -2.353 12.078 1.00 94.38 232 SER A N 1
ATOM 1815 C CA . SER A 1 232 ? 8.433 -2.311 13.539 1.00 94.38 232 SER A CA 1
ATOM 1816 C C . SER A 1 232 ? 8.203 -3.683 14.168 1.00 94.38 232 SER A C 1
ATOM 1818 O O . SER A 1 232 ? 8.886 -4.021 15.126 1.00 94.38 232 SER A O 1
ATOM 1820 N N . VAL A 1 233 ? 7.276 -4.478 13.625 1.00 93.62 233 VAL A N 1
ATOM 1821 C CA . VAL A 1 233 ? 7.061 -5.866 14.052 1.00 93.62 233 VAL A CA 1
ATOM 1822 C C . VAL A 1 233 ? 8.247 -6.735 13.632 1.00 93.62 233 VAL A C 1
ATOM 1824 O O . VAL A 1 233 ? 8.756 -7.490 14.448 1.00 93.62 233 VAL A O 1
ATOM 1827 N N . ALA A 1 234 ? 8.740 -6.593 12.399 1.00 92.62 234 ALA A N 1
ATOM 1828 C CA . ALA A 1 234 ? 9.880 -7.358 11.895 1.00 92.62 234 ALA A CA 1
ATOM 1829 C C . ALA A 1 234 ? 11.144 -7.161 12.740 1.00 92.62 234 ALA A C 1
ATOM 1831 O O . ALA A 1 234 ? 11.850 -8.127 13.006 1.00 92.62 234 ALA A O 1
ATOM 1832 N N . ASN A 1 235 ? 11.416 -5.939 13.201 1.00 91.31 235 ASN A N 1
ATOM 1833 C CA . ASN A 1 235 ? 12.576 -5.663 14.049 1.00 91.31 235 ASN A CA 1
ATOM 1834 C C . ASN A 1 235 ? 12.518 -6.436 15.376 1.00 91.31 235 ASN A C 1
ATOM 1836 O O . ASN A 1 235 ? 13.534 -6.970 15.802 1.00 91.31 235 ASN A O 1
ATOM 1840 N N . GLU A 1 236 ? 11.336 -6.573 15.979 1.00 89.00 236 GLU A N 1
ATOM 1841 C CA . GLU A 1 236 ? 11.139 -7.361 17.211 1.00 89.00 236 GLU A CA 1
ATOM 1842 C C . GLU A 1 236 ? 11.252 -8.876 16.956 1.00 89.00 236 GLU A C 1
ATOM 1844 O O . GLU A 1 236 ? 11.619 -9.648 17.837 1.00 89.00 236 GLU A O 1
ATOM 1849 N N . LEU A 1 237 ? 10.938 -9.327 15.735 1.00 84.81 237 LEU A N 1
ATOM 1850 C CA . LEU A 1 237 ? 11.088 -10.730 15.328 1.00 84.81 237 LEU A CA 1
ATOM 1851 C C . LEU A 1 237 ? 12.533 -11.080 14.946 1.00 84.81 237 LEU A C 1
ATOM 1853 O O . LEU A 1 237 ? 12.938 -12.233 15.087 1.00 84.81 237 LEU A O 1
ATOM 1857 N N . SER A 1 238 ? 13.303 -10.093 14.473 1.00 75.19 238 SER A N 1
ATOM 1858 C CA . SER A 1 238 ? 14.653 -10.273 13.922 1.00 75.19 238 SER A CA 1
ATOM 1859 C C . SER A 1 238 ? 15.690 -10.777 14.927 1.00 75.19 238 SER A C 1
ATOM 1861 O O . SER A 1 238 ? 16.743 -11.259 14.522 1.00 75.19 238 SER A O 1
ATOM 1863 N N . GLU A 1 239 ? 15.379 -10.745 16.223 1.00 65.88 239 GLU A N 1
ATOM 1864 C CA . GLU A 1 239 ? 16.225 -11.333 17.263 1.00 65.88 239 GLU A CA 1
ATOM 1865 C C . GLU A 1 239 ? 16.284 -12.877 17.201 1.00 65.88 239 GLU A C 1
ATOM 1867 O O . GLU A 1 239 ? 17.106 -13.469 17.897 1.00 65.88 239 GLU A O 1
ATOM 1872 N N . TRP A 1 240 ? 15.451 -13.546 16.379 1.00 55.66 240 TRP A N 1
ATOM 1873 C CA . TRP A 1 240 ? 15.185 -14.983 16.550 1.00 55.66 240 TRP A CA 1
ATOM 1874 C C . TRP A 1 240 ? 15.302 -15.918 15.323 1.00 55.66 240 TRP A C 1
ATOM 1876 O O . TRP A 1 240 ? 15.043 -17.099 15.531 1.00 55.66 240 TRP A O 1
ATOM 1886 N N . ASN A 1 241 ? 15.678 -15.513 14.090 1.00 55.69 241 ASN A N 1
ATOM 1887 C CA . ASN A 1 241 ? 15.825 -16.476 12.959 1.00 55.69 241 ASN A CA 1
ATOM 1888 C C . ASN A 1 241 ? 16.520 -15.955 11.670 1.00 55.69 241 ASN A C 1
ATOM 1890 O O . ASN A 1 241 ? 16.562 -14.755 11.426 1.00 55.69 241 ASN A O 1
ATOM 1894 N N . ASP A 1 242 ? 16.957 -16.891 10.802 1.00 59.84 242 ASP A N 1
ATOM 1895 C CA . ASP A 1 242 ? 17.528 -16.682 9.441 1.00 59.84 242 ASP A CA 1
ATOM 1896 C C . ASP A 1 242 ? 16.482 -16.378 8.332 1.00 59.84 242 ASP A C 1
ATOM 1898 O O . ASP A 1 242 ? 16.833 -16.119 7.178 1.00 59.84 242 ASP A O 1
ATOM 1902 N N . ALA A 1 243 ? 15.182 -16.445 8.638 1.00 68.94 243 ALA A N 1
ATOM 1903 C CA . ALA A 1 243 ? 14.108 -16.155 7.681 1.00 68.94 243 ALA A CA 1
ATOM 1904 C C . ALA A 1 243 ? 13.891 -14.637 7.520 1.00 68.94 243 ALA A C 1
ATOM 1906 O O . ALA A 1 243 ? 14.153 -13.892 8.457 1.00 68.94 243 ALA A O 1
ATOM 1907 N N . ASP A 1 244 ? 13.370 -14.166 6.371 1.00 85.06 244 ASP A N 1
ATOM 1908 C CA . ASP A 1 244 ? 13.059 -12.735 6.178 1.00 85.06 244 ASP A CA 1
ATOM 1909 C C . ASP A 1 244 ? 12.052 -12.263 7.249 1.00 85.06 244 ASP A C 1
ATOM 1911 O O . ASP A 1 244 ? 10.861 -12.598 7.162 1.00 85.06 244 ASP A O 1
ATOM 1915 N N . PRO A 1 245 ? 12.483 -11.457 8.241 1.00 89.25 245 PRO A N 1
ATOM 1916 C CA . PRO A 1 245 ? 11.649 -11.102 9.385 1.00 89.25 245 PRO A CA 1
ATOM 1917 C C . PRO A 1 245 ? 10.437 -10.259 8.972 1.00 89.25 245 PRO A C 1
ATOM 1919 O O . PRO A 1 245 ? 9.421 -10.234 9.668 1.00 89.25 245 PRO A O 1
ATOM 1922 N N . ARG A 1 246 ? 10.491 -9.594 7.808 1.00 91.94 246 ARG A N 1
ATOM 1923 C CA . ARG A 1 246 ? 9.347 -8.852 7.259 1.00 91.94 246 ARG A CA 1
ATOM 1924 C C . ARG A 1 246 ? 8.252 -9.782 6.775 1.00 91.94 246 ARG A C 1
ATOM 1926 O O . ARG A 1 246 ? 7.078 -9.461 6.931 1.00 91.94 246 ARG A O 1
ATOM 1933 N N . LEU A 1 247 ? 8.616 -10.920 6.192 1.00 91.62 247 LEU A N 1
ATOM 1934 C CA . LEU A 1 247 ? 7.641 -11.887 5.708 1.00 91.62 247 LEU A CA 1
ATOM 1935 C C . LEU A 1 247 ? 6.929 -12.583 6.878 1.00 91.62 247 LEU A C 1
ATOM 1937 O O . LEU A 1 247 ? 5.711 -12.767 6.823 1.00 91.62 247 LEU A O 1
ATOM 1941 N N . GLU A 1 248 ? 7.657 -12.888 7.958 1.00 91.12 248 GLU A N 1
ATOM 1942 C CA . GLU A 1 248 ? 7.065 -13.379 9.213 1.00 91.12 248 GLU A CA 1
ATOM 1943 C C . GLU A 1 248 ? 6.142 -12.321 9.841 1.00 91.12 248 GLU A C 1
ATOM 1945 O O . GLU A 1 248 ? 5.002 -12.626 10.198 1.00 91.12 248 GLU A O 1
ATOM 1950 N N . ALA A 1 249 ? 6.574 -11.054 9.880 1.00 93.75 249 ALA A N 1
ATOM 1951 C CA . ALA A 1 249 ? 5.741 -9.949 10.348 1.00 93.75 249 ALA A CA 1
ATOM 1952 C C . ALA A 1 249 ? 4.440 -9.824 9.541 1.00 93.75 249 ALA A C 1
ATOM 1954 O O . ALA A 1 249 ? 3.367 -9.687 10.125 1.00 93.75 249 ALA A O 1
ATOM 1955 N N . VAL A 1 250 ? 4.502 -9.926 8.209 1.00 95.44 250 VAL A N 1
ATOM 1956 C CA . VAL A 1 250 ? 3.311 -9.918 7.342 1.00 95.44 250 VAL A CA 1
ATOM 1957 C C . VAL A 1 250 ? 2.344 -11.037 7.731 1.00 95.44 250 VAL A C 1
ATOM 1959 O O . VAL A 1 250 ? 1.149 -10.778 7.849 1.00 95.44 250 VAL A O 1
ATOM 1962 N N . ALA A 1 251 ? 2.837 -12.255 7.969 1.00 93.81 251 ALA A N 1
ATOM 1963 C CA . ALA A 1 251 ? 1.991 -13.383 8.357 1.00 93.81 251 ALA A CA 1
ATOM 1964 C C . ALA A 1 251 ? 1.304 -13.166 9.719 1.00 93.81 251 ALA A C 1
ATOM 1966 O O . ALA A 1 251 ? 0.110 -13.439 9.856 1.00 93.81 251 ALA A O 1
ATOM 1967 N N . LEU A 1 252 ? 2.019 -12.623 10.711 1.00 94.00 252 LEU A N 1
ATOM 1968 C CA . LEU A 1 252 ? 1.440 -12.297 12.020 1.00 94.00 252 LEU A CA 1
ATOM 1969 C C . LEU A 1 252 ? 0.393 -11.184 11.933 1.00 94.00 252 LEU A C 1
ATOM 1971 O O . LEU A 1 252 ? -0.682 -11.296 12.523 1.00 94.00 252 LEU A O 1
ATOM 1975 N N . ILE A 1 253 ? 0.670 -10.133 11.159 1.00 95.88 253 ILE A N 1
ATOM 1976 C CA . ILE A 1 253 ? -0.285 -9.043 10.931 1.00 95.88 253 ILE A CA 1
ATOM 1977 C C . ILE A 1 253 ? -1.548 -9.588 10.247 1.00 95.88 253 ILE A C 1
ATOM 1979 O O . ILE A 1 253 ? -2.656 -9.239 10.645 1.00 95.88 253 ILE A O 1
ATOM 1983 N N . GLU A 1 254 ? -1.412 -10.475 9.257 1.00 95.06 254 GLU A N 1
ATOM 1984 C CA . GLU A 1 254 ? -2.559 -11.112 8.598 1.00 95.06 254 GLU A CA 1
ATOM 1985 C C . GLU A 1 254 ? -3.383 -11.973 9.565 1.00 95.06 254 GLU A C 1
ATOM 1987 O O . GLU A 1 254 ? -4.612 -11.874 9.555 1.00 95.06 254 GLU A O 1
ATOM 1992 N N . LYS A 1 255 ? -2.737 -12.755 10.443 1.00 94.12 255 LYS A N 1
ATOM 1993 C CA . LYS A 1 255 ? -3.419 -13.528 11.499 1.00 94.12 255 LYS A CA 1
ATOM 1994 C C . LYS A 1 255 ? -4.218 -12.604 12.423 1.00 94.12 255 LYS A C 1
ATOM 1996 O O . LYS A 1 255 ? -5.398 -12.848 12.668 1.00 94.12 255 LYS A O 1
ATOM 2001 N N . TYR A 1 256 ? -3.608 -11.514 12.887 1.00 94.69 256 TYR A N 1
ATOM 2002 C CA . TYR A 1 256 ? -4.287 -10.496 13.691 1.00 94.69 256 TYR A CA 1
ATOM 2003 C C . TYR A 1 256 ? -5.491 -9.891 12.952 1.00 94.69 256 TYR A C 1
ATOM 2005 O O . TYR A 1 256 ? -6.588 -9.808 13.503 1.00 94.69 256 TYR A O 1
ATOM 2013 N N . MET A 1 257 ? -5.327 -9.521 11.682 1.00 94.00 257 MET A N 1
ATOM 2014 C CA . MET A 1 257 ? -6.417 -8.957 10.885 1.00 94.00 257 MET A CA 1
ATOM 2015 C C . MET A 1 257 ? -7.587 -9.924 10.711 1.00 94.00 257 MET A C 1
ATOM 2017 O O . MET A 1 257 ? -8.734 -9.489 10.771 1.00 94.00 257 MET A O 1
ATOM 2021 N N . GLN A 1 258 ? -7.316 -11.219 10.537 1.00 93.56 258 GLN A N 1
ATOM 2022 C CA . GLN A 1 258 ? -8.354 -12.249 10.462 1.00 93.56 258 GLN A CA 1
ATOM 2023 C C . GLN A 1 258 ? -9.106 -12.387 11.789 1.00 93.56 258 GLN A C 1
ATOM 2025 O O . GLN A 1 258 ? -10.333 -12.373 11.796 1.00 93.56 258 GLN A O 1
ATOM 2030 N N . LEU A 1 259 ? -8.387 -12.444 12.916 1.00 92.44 259 LEU A N 1
ATOM 2031 C CA . LEU A 1 259 ? -8.986 -12.554 14.253 1.00 92.44 259 LEU A CA 1
ATOM 2032 C C . LEU A 1 259 ? -9.894 -11.366 14.600 1.00 92.44 259 LEU A C 1
ATOM 2034 O O . LEU A 1 259 ? -10.892 -11.530 15.298 1.00 92.44 259 LEU A O 1
ATOM 2038 N N . HIS A 1 260 ? -9.556 -10.175 14.106 1.00 91.19 260 HIS A N 1
ATOM 2039 C CA . HIS A 1 260 ? -10.280 -8.937 14.390 1.00 91.19 260 HIS A CA 1
ATOM 2040 C C . HIS A 1 260 ? -11.174 -8.455 13.234 1.00 91.19 260 HIS A C 1
ATOM 2042 O O . HIS A 1 260 ? -11.696 -7.344 13.302 1.00 91.19 260 HIS A O 1
ATOM 2048 N N . ASN A 1 261 ? -11.378 -9.271 12.190 1.00 91.88 261 ASN A N 1
ATOM 2049 C CA . ASN A 1 261 ? -12.190 -8.945 11.009 1.00 91.88 261 ASN A CA 1
ATOM 2050 C C . ASN A 1 261 ? -11.816 -7.606 10.332 1.00 91.88 261 ASN A C 1
ATOM 2052 O O . ASN A 1 261 ? -12.680 -6.843 9.898 1.00 91.88 261 ASN A O 1
ATOM 2056 N N . ILE A 1 262 ? -10.519 -7.306 10.230 1.00 91.38 262 ILE A N 1
ATOM 2057 C CA . ILE A 1 262 ? -10.010 -6.059 9.641 1.00 91.38 262 ILE A CA 1
ATOM 2058 C C . ILE A 1 262 ? -9.868 -6.224 8.122 1.00 91.38 262 ILE A C 1
ATOM 2060 O O . ILE A 1 262 ? -9.065 -7.019 7.631 1.00 91.38 262 ILE A O 1
ATOM 2064 N N . SER A 1 263 ? -10.613 -5.426 7.356 1.00 87.12 263 SER A N 1
ATOM 2065 C CA . SER A 1 263 ? -10.686 -5.511 5.893 1.00 87.12 263 SER A CA 1
ATOM 2066 C C . SER A 1 263 ? -9.582 -4.710 5.181 1.00 87.12 263 SER A C 1
ATOM 2068 O O . SER A 1 263 ? -9.798 -3.652 4.588 1.00 87.12 263 SER A O 1
ATOM 2070 N N . GLY A 1 264 ? -8.367 -5.258 5.188 1.00 90.50 264 GLY A N 1
ATOM 2071 C CA . GLY A 1 264 ? -7.248 -4.757 4.384 1.00 90.50 264 GLY A CA 1
ATOM 2072 C C . GLY A 1 264 ? -6.452 -3.606 5.014 1.00 90.50 264 GLY A C 1
ATOM 2073 O O . GLY A 1 264 ? -6.697 -3.158 6.134 1.00 90.50 264 GLY A O 1
ATOM 2074 N N . VAL A 1 265 ? -5.449 -3.140 4.268 1.00 92.38 265 VAL A N 1
ATOM 2075 C CA . VAL A 1 265 ? -4.447 -2.152 4.703 1.00 92.38 265 VAL A CA 1
ATOM 2076 C C . VAL A 1 265 ? -5.053 -0.811 5.121 1.00 92.38 265 VAL A C 1
ATOM 2078 O O . VAL A 1 265 ? -4.556 -0.199 6.059 1.00 92.38 265 VAL A O 1
ATOM 2081 N N . SER A 1 266 ? -6.117 -0.338 4.467 1.00 90.81 266 SER A N 1
ATOM 2082 C CA . SER A 1 266 ? -6.724 0.958 4.801 1.00 90.81 266 SER A CA 1
ATOM 2083 C C . SER A 1 266 ? -7.350 0.941 6.195 1.00 90.81 266 SER A C 1
ATOM 2085 O O . SER A 1 266 ? -7.031 1.805 7.006 1.00 90.81 266 SER A O 1
ATOM 2087 N N . ALA A 1 267 ? -8.150 -0.088 6.497 1.00 91.06 267 ALA A N 1
ATOM 2088 C CA . ALA A 1 267 ? -8.753 -0.269 7.814 1.00 91.06 267 ALA A CA 1
ATOM 2089 C C . ALA A 1 267 ? -7.681 -0.469 8.897 1.00 91.06 267 ALA A C 1
ATOM 2091 O O . ALA A 1 267 ? -7.737 0.163 9.949 1.00 91.06 267 ALA A O 1
ATOM 2092 N N . LEU A 1 268 ? -6.651 -1.275 8.614 1.00 94.06 268 LEU A N 1
ATOM 2093 C CA . LEU A 1 268 ? -5.521 -1.448 9.529 1.00 94.06 268 LEU A CA 1
ATOM 2094 C C . LEU A 1 268 ? -4.788 -0.121 9.789 1.00 94.06 268 LEU A C 1
ATOM 2096 O O . LEU A 1 268 ? -4.446 0.194 10.926 1.00 94.06 268 LEU A O 1
ATOM 2100 N N . SER A 1 269 ? -4.572 0.681 8.746 1.00 94.00 269 SER A N 1
ATOM 2101 C CA . SER A 1 269 ? -3.924 1.986 8.865 1.00 94.00 269 SER A CA 1
ATOM 2102 C C . SER A 1 269 ? -4.720 2.947 9.741 1.00 94.00 269 SER A C 1
ATOM 2104 O O . SER A 1 269 ? -4.123 3.681 10.534 1.00 94.00 269 SER A O 1
ATOM 2106 N N . ASP A 1 270 ? -6.047 2.947 9.615 1.00 91.50 270 ASP A N 1
ATOM 2107 C CA . ASP A 1 270 ? -6.930 3.793 10.415 1.00 91.50 270 ASP A CA 1
ATOM 2108 C C . ASP A 1 270 ? -6.868 3.393 11.909 1.00 91.50 270 ASP A C 1
ATOM 2110 O O . ASP A 1 270 ? -6.774 4.275 12.762 1.00 91.50 270 ASP A O 1
ATOM 2114 N N . LEU A 1 271 ? -6.749 2.098 12.241 1.00 91.81 271 LEU A N 1
ATOM 2115 C CA . LEU A 1 271 ? -6.522 1.637 13.627 1.00 91.81 271 LEU A CA 1
ATOM 2116 C C . LEU A 1 271 ? -5.166 2.074 14.202 1.00 91.81 271 LEU A C 1
ATOM 2118 O O . LEU A 1 271 ? -5.062 2.373 15.392 1.00 91.81 271 LEU A O 1
ATOM 2122 N N . CYS A 1 272 ? -4.130 2.127 13.362 1.00 92.00 272 CYS A N 1
ATOM 2123 C CA . CYS A 1 272 ? -2.798 2.604 13.738 1.00 92.00 272 CYS A CA 1
ATOM 2124 C C . CYS A 1 272 ? -2.684 4.140 13.792 1.00 92.00 272 CYS A C 1
ATOM 2126 O O . CYS A 1 272 ? -1.601 4.661 14.064 1.00 92.00 272 CYS A O 1
ATOM 2128 N N . SER A 1 273 ? -3.748 4.873 13.460 1.00 89.75 273 SER A N 1
ATOM 2129 C CA . SER A 1 273 ? -3.767 6.336 13.451 1.00 89.75 273 SER A CA 1
ATOM 2130 C C . SER A 1 273 ? -3.742 6.917 14.870 1.00 89.75 273 SER A C 1
ATOM 2132 O O . SER A 1 273 ? -4.131 6.257 15.826 1.00 89.75 273 SER A O 1
ATOM 2134 N N . ASN A 1 274 ? -3.356 8.190 15.000 1.00 79.88 274 ASN A N 1
ATOM 2135 C CA . ASN A 1 274 ? -3.472 8.958 16.252 1.00 79.88 274 ASN A CA 1
ATOM 2136 C C . ASN A 1 274 ? -4.813 9.715 16.342 1.00 79.88 274 ASN A C 1
ATOM 2138 O O . ASN A 1 274 ? -4.924 10.720 17.042 1.00 79.88 274 ASN A O 1
ATOM 2142 N N . GLN A 1 275 ? -5.808 9.304 15.556 1.00 79.81 275 GLN A N 1
ATOM 2143 C CA . GLN A 1 275 ? -7.137 9.906 15.589 1.00 79.81 275 GLN A CA 1
ATOM 2144 C C . GLN A 1 275 ? -7.858 9.539 16.887 1.00 79.81 275 GLN A C 1
ATOM 2146 O O . GLN A 1 275 ? -7.606 8.492 17.483 1.00 79.81 275 GLN A O 1
ATOM 2151 N N . LYS A 1 276 ? -8.775 10.413 17.309 1.00 61.69 276 LYS A N 1
ATOM 2152 C CA . LYS A 1 276 ? -9.702 10.118 18.400 1.00 61.69 276 LYS A CA 1
ATOM 2153 C C . LYS A 1 276 ? -10.454 8.829 18.037 1.00 61.69 276 LYS A C 1
ATOM 2155 O O . LYS A 1 276 ? -10.879 8.690 16.896 1.00 61.69 276 LYS A O 1
ATOM 2160 N N . ASP A 1 277 ? -10.519 7.888 18.975 1.00 74.00 277 ASP A N 1
ATOM 2161 C CA . ASP A 1 277 ? -11.141 6.558 18.839 1.00 74.00 277 ASP A CA 1
ATOM 2162 C C . ASP A 1 277 ? -10.319 5.477 18.099 1.00 74.00 277 ASP A C 1
ATOM 2164 O O . ASP A 1 277 ? -10.731 4.317 18.056 1.00 74.00 277 ASP A O 1
ATOM 2168 N N . ALA A 1 278 ? -9.122 5.794 17.589 1.00 78.38 278 ALA A N 1
ATOM 2169 C CA . ALA A 1 278 ? -8.189 4.778 17.097 1.00 78.38 278 ALA A CA 1
ATOM 2170 C C . ALA A 1 278 ? -7.443 4.099 18.260 1.00 78.38 278 ALA A C 1
ATOM 2172 O O . ALA A 1 278 ? -7.151 4.721 19.282 1.00 78.38 278 ALA A O 1
ATOM 2173 N N . HIS A 1 279 ? -7.083 2.821 18.099 1.00 84.44 279 HIS A N 1
ATOM 2174 C CA . HIS A 1 279 ? -6.277 2.108 19.100 1.00 84.44 279 HIS A CA 1
ATOM 2175 C C . HIS A 1 279 ? -4.887 2.731 19.280 1.00 84.44 279 HIS A C 1
ATOM 2177 O O . HIS A 1 279 ? -4.332 2.689 20.376 1.00 84.44 279 HIS A O 1
ATOM 2183 N N . GLY A 1 280 ? -4.333 3.305 18.211 1.00 89.06 280 GLY A N 1
ATOM 2184 C CA . GLY A 1 280 ? -2.988 3.856 18.194 1.00 89.06 280 GLY A CA 1
ATOM 2185 C C . GLY A 1 280 ? -1.946 2.815 17.793 1.00 89.06 280 GLY A C 1
ATOM 2186 O O . GLY A 1 280 ? -2.092 1.613 18.022 1.00 89.06 280 GLY A O 1
ATOM 2187 N N . PHE A 1 281 ? -0.871 3.294 17.166 1.00 93.00 281 PHE A N 1
ATOM 2188 C CA . PHE A 1 281 ? 0.161 2.447 16.566 1.00 93.00 281 PHE A CA 1
ATOM 2189 C C . PHE A 1 281 ? 0.746 1.409 17.539 1.00 93.00 281 PHE A C 1
ATOM 2191 O O . PHE A 1 281 ? 0.818 0.231 17.195 1.00 93.00 281 PHE A O 1
ATOM 2198 N N . GLN A 1 282 ? 1.126 1.828 18.752 1.00 92.75 282 GLN A N 1
ATOM 2199 C CA . GLN A 1 282 ? 1.777 0.937 19.722 1.00 92.75 282 GLN A CA 1
ATOM 2200 C C . GLN A 1 282 ? 0.835 -0.151 20.242 1.00 92.75 282 GLN A C 1
ATOM 2202 O O . GLN A 1 282 ? 1.205 -1.318 20.246 1.00 92.75 282 GLN A O 1
ATOM 2207 N N . ALA A 1 283 ? -0.414 0.195 20.563 1.00 92.25 283 ALA A N 1
ATOM 2208 C CA . ALA A 1 283 ? -1.392 -0.782 21.035 1.00 92.25 283 ALA A CA 1
ATOM 2209 C C . ALA A 1 283 ? -1.714 -1.847 19.970 1.00 92.25 283 ALA A C 1
ATOM 2211 O O . ALA A 1 283 ? -1.935 -3.013 20.294 1.00 92.25 283 ALA A O 1
ATOM 2212 N N . VAL A 1 284 ? -1.745 -1.463 18.687 1.00 93.94 284 VAL A N 1
ATOM 2213 C CA . VAL A 1 284 ? -1.904 -2.424 17.583 1.00 93.94 284 VAL A CA 1
ATOM 2214 C C . VAL A 1 284 ? -0.666 -3.316 17.462 1.00 93.94 284 VAL A C 1
ATOM 2216 O O . VAL A 1 284 ? -0.811 -4.532 17.361 1.00 93.94 284 VAL A O 1
ATOM 2219 N N . LYS A 1 285 ? 0.543 -2.740 17.522 1.00 94.69 285 LYS A N 1
ATOM 2220 C CA . LYS A 1 285 ? 1.808 -3.492 17.488 1.00 94.69 285 LYS A CA 1
ATOM 2221 C C . LYS A 1 285 ? 1.880 -4.535 18.611 1.00 94.69 285 LYS A C 1
ATOM 2223 O O . LYS A 1 285 ? 2.160 -5.697 18.330 1.00 94.69 285 LYS A O 1
ATOM 2228 N N . GLU A 1 286 ? 1.589 -4.143 19.849 1.00 93.19 286 GLU A N 1
ATOM 2229 C CA . GLU A 1 286 ? 1.604 -5.031 21.021 1.00 93.19 286 GLU A CA 1
ATOM 2230 C C . GLU A 1 286 ? 0.641 -6.210 20.844 1.00 93.19 286 GLU A C 1
ATOM 2232 O O . GLU A 1 286 ? 1.053 -7.361 20.965 1.00 93.19 286 GLU A O 1
ATOM 2237 N N . LYS A 1 287 ? -0.608 -5.955 20.431 1.00 92.94 287 LYS A N 1
ATOM 2238 C CA . LYS A 1 287 ? -1.596 -7.019 20.169 1.00 92.94 287 LYS A CA 1
ATOM 2239 C C . LYS A 1 287 ? -1.167 -7.984 19.063 1.00 92.94 287 LYS A C 1
ATOM 2241 O O . LYS A 1 287 ? -1.464 -9.176 19.130 1.00 92.94 287 LYS A O 1
ATOM 2246 N N . ILE A 1 288 ? -0.486 -7.485 18.032 1.00 93.75 288 ILE A N 1
ATOM 2247 C CA . ILE A 1 288 ? 0.041 -8.329 16.952 1.00 93.75 288 ILE A CA 1
ATOM 2248 C C . ILE A 1 288 ? 1.147 -9.239 17.489 1.00 93.75 288 ILE A C 1
ATOM 2250 O O . ILE A 1 288 ? 1.144 -10.433 17.198 1.00 93.75 288 ILE A O 1
ATOM 2254 N N . LEU A 1 289 ? 2.048 -8.717 18.320 1.00 90.81 289 LEU A N 1
ATOM 2255 C CA . LEU A 1 289 ? 3.102 -9.517 18.947 1.00 90.81 289 LEU A CA 1
ATOM 2256 C C . LEU A 1 289 ? 2.533 -10.539 19.945 1.00 90.81 289 LEU A C 1
ATOM 2258 O O . LEU A 1 289 ? 2.970 -11.686 19.952 1.00 90.81 289 LEU A O 1
ATOM 2262 N N . GLU A 1 290 ? 1.498 -10.187 20.711 1.00 88.00 290 GLU A N 1
ATOM 2263 C CA . GLU A 1 290 ? 0.771 -11.133 21.574 1.00 88.00 290 GLU A CA 1
ATOM 2264 C C . GLU A 1 290 ? 0.099 -12.262 20.779 1.00 88.00 290 GLU A C 1
ATOM 2266 O O . GLU A 1 290 ? 0.013 -13.396 21.245 1.00 88.00 290 GLU A O 1
ATOM 2271 N N . SER A 1 291 ? -0.353 -11.996 19.549 1.00 80.19 291 SER A N 1
ATOM 2272 C CA . SER A 1 291 ? -0.947 -13.029 18.689 1.00 80.19 291 SER A CA 1
ATOM 2273 C C . SER A 1 291 ? 0.054 -14.099 18.223 1.00 80.19 291 SER A C 1
ATOM 2275 O O . SER A 1 291 ? -0.356 -15.132 17.686 1.00 80.19 291 SER A O 1
ATOM 2277 N N . ARG A 1 292 ? 1.359 -13.879 18.441 1.00 77.19 292 ARG A N 1
ATOM 2278 C CA . ARG A 1 292 ? 2.419 -14.873 18.224 1.00 77.19 292 ARG A CA 1
ATOM 2279 C C . ARG A 1 292 ? 2.439 -15.941 19.318 1.00 77.19 292 ARG A C 1
ATOM 2281 O O . ARG A 1 292 ? 2.760 -17.086 19.026 1.00 77.19 292 ARG A O 1
ATOM 2288 N N . THR A 1 293 ? 2.129 -15.570 20.562 1.00 65.56 293 THR A N 1
ATOM 2289 C CA . THR A 1 293 ? 2.223 -16.469 21.726 1.00 65.56 293 THR A CA 1
ATOM 2290 C C . THR A 1 293 ? 0.949 -17.280 21.974 1.00 65.56 293 THR A C 1
ATOM 2292 O O . THR A 1 293 ? 0.985 -18.222 22.763 1.00 65.56 293 THR A O 1
ATOM 2295 N N . ARG A 1 294 ? -0.157 -16.937 21.298 1.00 54.47 294 ARG A N 1
ATOM 2296 C CA . ARG A 1 294 ? -1.450 -17.640 21.338 1.00 54.47 294 ARG A CA 1
ATOM 2297 C C . ARG A 1 294 ? -1.715 -18.443 20.068 1.00 54.47 294 ARG A C 1
ATOM 2299 O O . ARG A 1 294 ? -2.204 -19.579 20.213 1.00 54.47 294 ARG A O 1
#

Foldseek 3Di:
DPDPPVVVVVVVVVVVVVVVVPDDPVVQPDPDPVSVVVVVVVVVVVVCVVPPVCVVVVVVVVVVVVVVVVVVVVVVVVVVVVVVVVVVVVVVVVVVVVVVCCVVVVDPPDDDDDDDDDDDDDDDDDDDDDDDDDDDPDPDPPPPPPPPPDDDDPDDPPCVPDDPCLLPDDDPDAPPHPAAAALVRLCCQAPPADVPVPGDHVVVVCVVPVSDADPSNVVRLLSVLSVVLLVVLLVVVVVDDPDRSSVVSSVLLVVVCVVVVQRYSNSVSQLCDPDVPRVHVVSSSVVSVVSVVD

Radius of gyration: 35.22 Å; chains: 1; bounding box: 116×57×74 Å